Protein AF-A0A7C5BP00-F1 (afdb_monomer)

Foldseek 3Di:
DVVLVVQVVPKAFDFWDDLPLVCCLVQQQNDPPPNGPWDKDFDDDVNHTPWIKTWGDWDDDPPDPDFTWTWMDTPPDSIITIIGTDNPDDPQPPVVDPQQLAAADLLQFAKKWKAFLVGAIAMKGALQAPLAIAGPVQRNNFAWPDDNLSSLLSCLRHSPGFPDKDFPVPDDLPPWTWMWMWGAGLQQKIKIWIWTDDPNWIKIAIAIARGPVSHHDHHPNSVVVVSHDHSVVSRVVRVVSCVRTHRMITTDDDSSRCSNNDGNVNTGPDPDDDDDDDDPPPDPDD

Secondary structure (DSSP, 8-state):
-HHHHHHHHH-EEEEE----GGGHHHHT-S-SGGG-SPEEEEEEETTEEEEEEEEEEE---GGG-S--EEEEEETT-S-EEEEES-----TT-GGGS--EEE---GGGEEEEEEE-TTS-EEEEEE-SSTT-EEBTTTBTT--BSSTTHHHHHHTTTTTEE-SEEEEGGG---TT--EEEEEEEETTSEEEEEEEEEETTEEEEEEEEEE-GGG-----HHHHTTT----HHHHHHHHHHHHHHHTTEEEEE-HHHHHHHH--GGGTB--SS--PPPPP-TT----

pLDDT: mean 86.92, std 14.81, range [32.91, 98.81]

Radius of gyration: 24.99 Å; Cα contacts (8 Å, |Δi|>4): 553; chains: 1; bounding box: 61×45×67 Å

Sequence (286 aa):
VKRALIDIAEA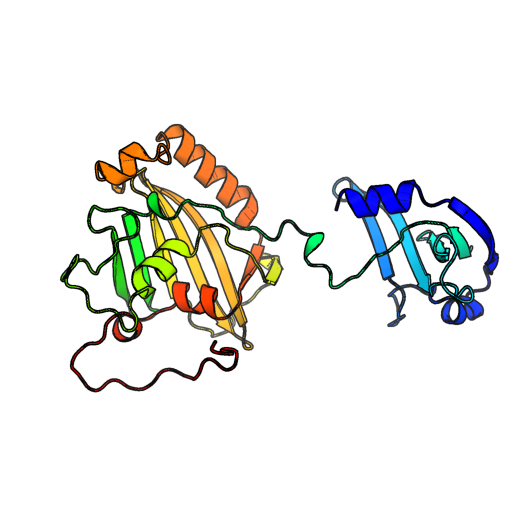KILERKTANPEQYVVLGVEGVEDGGASIQVIMLSGEQQKAGLILGNEREIGQGQGVRRFYVRRSGEERAWLAEGYLNINPLMLNWIKSEVINIARERIAQVNIIQPNGDVATIINTGAKDKFGTPAMMEKTVFKYKQLGYDIAGTLFQLRMEDVQPASDFSRGEAEVVTAEFITFDGLKVTTQTSFNDGSYYTTFFAEYDASAVKIAPEDIQKLDVLKTAEQVQQEAAILNEQLQPWVYRFGGFVGTNMMRAKADMVTEAGRAIPMPPDLTGMSQ

Solvent-accessible surface area (backbone atoms only — not comparable to full-atom values): 16090 Å² total; per-residue (Å²): 76,74,65,62,56,48,31,60,72,68,40,41,81,75,42,87,58,53,62,56,73,89,54,20,70,82,40,25,43,68,30,56,72,96,75,40,89,21,47,72,49,78,42,61,63,83,92,44,76,75,50,40,39,23,40,26,42,69,57,88,64,82,88,88,77,71,81,48,33,31,28,33,21,46,62,96,52,65,54,31,30,36,30,37,42,70,76,86,78,57,97,81,51,63,82,47,54,85,39,63,76,41,72,46,62,42,77,41,41,40,34,37,40,23,35,40,79,89,66,55,70,23,52,41,28,51,61,59,48,77,85,37,46,15,32,88,90,46,30,84,71,45,56,45,70,45,94,57,49,53,44,52,44,55,32,53,45,38,69,23,59,50,78,44,74,46,53,42,90,80,58,77,70,81,88,47,64,54,21,37,21,39,43,29,21,25,55,9,37,37,40,37,35,45,35,28,66,52,97,92,40,26,42,34,38,54,43,44,40,60,36,81,86,55,47,44,88,63,38,71,61,44,60,74,64,75,72,76,56,53,65,69,56,31,42,51,48,20,52,53,47,34,73,71,36,50,65,34,34,32,30,34,55,68,73,58,36,46,54,47,55,48,52,49,81,71,46,37,63,64,99,62,97,73,86,83,76,82,77,73,92,78,70,81,80,126

Nearest PDB structures (foldseek):
  1yqf-assembly2_E  TM=4.232E-01  e=4.781E-01  Leishmania major
  3qnj-assembly3_A-2  TM=3.928E-01  e=5.633E-01  Escherichia coli K-12
  2vgr-assembly2_B  TM=4.981E-01  e=4.496E+00  Prochlorococcus phage P-SSM2
  7znl-assembly1_E  TM=4.802E-01  e=5.297E+00  Homo sapiens
  6cd2-assembly1_C  TM=1.811E-01  e=2.903E+00  Escherichia coli

Mean predicted aligned error: 13.04 Å

Structure (mmCIF, N/CA/C/O backbone):
data_AF-A0A7C5BP00-F1
#
_entry.id   AF-A0A7C5BP00-F1
#
loop_
_atom_site.group_PDB
_atom_site.id
_atom_site.type_symbol
_atom_site.label_atom_id
_atom_site.label_alt_id
_atom_site.label_comp_id
_atom_site.label_asym_id
_atom_site.label_entity_id
_atom_site.label_seq_id
_atom_site.pdbx_PDB_ins_code
_atom_site.Cartn_x
_atom_site.Cartn_y
_atom_site.Cartn_z
_atom_site.occupancy
_atom_site.B_iso_or_equiv
_atom_site.auth_seq_id
_atom_site.auth_comp_id
_atom_site.auth_asym_id
_atom_site.auth_atom_id
_atom_site.pdbx_PDB_model_num
ATOM 1 N N . VAL A 1 1 ? -9.180 12.169 12.479 1.00 58.84 1 VAL A N 1
ATOM 2 C CA . VAL A 1 1 ? -8.953 12.400 13.935 1.00 58.84 1 VAL A CA 1
ATOM 3 C C . VAL A 1 1 ? -9.234 13.831 14.422 1.00 58.84 1 VAL A C 1
ATOM 5 O O . VAL A 1 1 ? -10.106 13.993 15.265 1.00 58.84 1 VAL A O 1
ATOM 8 N N . LYS A 1 2 ? -8.544 14.879 13.927 1.00 69.00 2 LYS A N 1
ATOM 9 C CA . LYS A 1 2 ? -8.580 16.242 14.519 1.00 69.00 2 LYS A CA 1
ATOM 10 C C . LYS A 1 2 ? -9.988 16.819 14.745 1.00 69.00 2 LYS A C 1
ATOM 12 O O . LYS A 1 2 ? -10.229 17.408 15.789 1.00 69.00 2 LYS A O 1
ATOM 17 N N . ARG A 1 3 ? -10.915 16.639 13.796 1.00 73.00 3 ARG A N 1
ATOM 18 C CA . ARG A 1 3 ? -12.270 17.205 13.894 1.00 73.00 3 ARG A CA 1
ATOM 19 C C . ARG A 1 3 ? -13.112 16.571 15.009 1.00 73.00 3 ARG A C 1
ATOM 21 O O . ARG A 1 3 ? -13.671 17.313 15.798 1.00 73.00 3 ARG A O 1
ATOM 28 N N . ALA A 1 4 ? -13.108 15.242 15.140 1.00 76.62 4 ALA A N 1
ATOM 29 C CA . ALA A 1 4 ? -13.851 14.546 16.196 1.00 76.62 4 ALA A CA 1
ATOM 30 C C . ALA A 1 4 ? -13.364 14.930 17.605 1.00 76.62 4 ALA A C 1
ATOM 32 O O . ALA A 1 4 ? -14.172 15.133 18.502 1.00 76.62 4 ALA A O 1
ATOM 33 N N . LEU A 1 5 ? -12.047 15.094 17.792 1.00 77.50 5 LEU A N 1
ATOM 34 C CA . LEU A 1 5 ? -11.488 15.576 19.061 1.00 77.50 5 LEU A CA 1
ATOM 35 C C . LEU A 1 5 ? -11.951 16.999 19.393 1.00 77.50 5 LEU A C 1
ATOM 37 O O . LEU A 1 5 ? -12.257 17.280 20.547 1.00 77.50 5 LEU A O 1
ATOM 41 N N . ILE A 1 6 ? -12.018 17.878 18.389 1.00 81.75 6 ILE A N 1
ATOM 42 C CA . ILE A 1 6 ? -12.550 19.237 18.551 1.00 81.75 6 ILE A CA 1
ATOM 43 C C . ILE A 1 6 ? -14.039 19.180 18.901 1.00 81.75 6 ILE A C 1
ATOM 45 O O . ILE A 1 6 ? -14.439 19.794 19.880 1.00 81.75 6 ILE A O 1
ATOM 49 N N . ASP A 1 7 ? -14.840 18.393 18.178 1.00 86.31 7 ASP A N 1
ATOM 50 C CA . ASP A 1 7 ? -16.281 18.282 18.433 1.00 86.31 7 ASP A CA 1
ATOM 51 C C . ASP A 1 7 ? -16.577 17.718 19.843 1.00 86.31 7 ASP A C 1
ATOM 53 O O . ASP A 1 7 ? -17.511 18.173 20.503 1.00 86.31 7 ASP A O 1
ATOM 57 N N . ILE A 1 8 ? -15.761 16.777 20.345 1.00 88.88 8 ILE A N 1
ATOM 58 C CA . ILE A 1 8 ? -15.838 16.286 21.735 1.00 88.88 8 ILE A CA 1
ATOM 59 C C . ILE A 1 8 ? -15.423 17.378 22.730 1.00 88.88 8 ILE A C 1
ATOM 61 O O . ILE A 1 8 ? -16.081 17.550 23.755 1.00 88.88 8 ILE A O 1
ATOM 65 N N . ALA A 1 9 ? -14.340 18.108 22.454 1.00 87.19 9 ALA A N 1
ATOM 66 C CA . ALA A 1 9 ? -13.842 19.164 23.334 1.00 87.19 9 ALA A CA 1
ATOM 67 C C . ALA A 1 9 ? -14.797 20.369 23.419 1.00 87.19 9 ALA A C 1
ATOM 69 O O . ALA A 1 9 ? -14.863 21.029 24.454 1.00 87.19 9 ALA A O 1
ATOM 70 N N . GLU A 1 10 ? -15.540 20.647 22.348 1.00 88.69 10 GLU A N 1
ATOM 71 C CA . GLU A 1 10 ? -16.536 21.719 22.272 1.00 88.69 10 GLU A CA 1
ATOM 72 C C . GLU A 1 10 ? -17.915 21.303 22.813 1.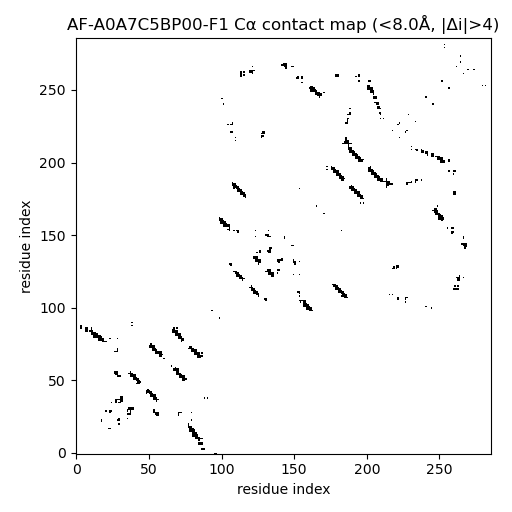00 88.69 10 GLU A C 1
ATOM 74 O O . GLU A 1 10 ? -18.777 22.166 23.019 1.00 88.69 10 GLU A O 1
ATOM 79 N N . ALA A 1 11 ? -18.139 20.008 23.066 1.00 91.50 11 ALA A N 1
ATOM 80 C CA . ALA A 1 11 ? -19.406 19.504 23.580 1.00 91.50 11 ALA A CA 1
ATOM 81 C C . ALA A 1 11 ? -19.708 20.053 24.981 1.00 91.50 11 ALA A C 1
ATOM 83 O O . ALA A 1 11 ? -18.862 20.075 25.879 1.00 91.50 11 ALA A O 1
ATOM 84 N N . LYS A 1 12 ? -20.960 20.465 25.192 1.00 93.88 12 LYS A N 1
ATOM 85 C CA . LYS A 1 12 ? -21.413 21.063 26.451 1.00 93.88 12 LYS A CA 1
ATOM 86 C C . LYS A 1 12 ? -22.327 20.111 27.194 1.00 93.88 12 LYS A C 1
ATOM 88 O O . LYS A 1 12 ? -23.342 19.676 26.661 1.00 93.88 12 LYS A O 1
ATOM 93 N N . ILE A 1 13 ? -22.002 19.828 28.450 1.00 94.69 13 ILE A N 1
ATOM 94 C CA . ILE A 1 13 ? -22.900 19.095 29.346 1.00 94.69 13 ILE A CA 1
ATOM 95 C C . ILE A 1 13 ? -24.097 19.994 29.667 1.00 94.69 13 ILE A C 1
ATOM 97 O O . ILE A 1 13 ? -23.922 21.106 30.160 1.00 94.69 13 ILE A O 1
ATOM 101 N N . LEU A 1 14 ? -25.304 19.500 29.403 1.00 94.19 14 LEU A N 1
ATOM 102 C CA . LEU A 1 14 ? -26.552 20.208 29.682 1.00 94.19 14 LEU A CA 1
ATOM 103 C C . LEU A 1 14 ? -27.225 19.716 30.958 1.00 94.19 14 LEU A C 1
ATOM 105 O O . LEU A 1 14 ? -27.648 20.510 31.791 1.00 94.19 14 LEU A O 1
ATOM 109 N N . GLU A 1 15 ? -27.358 18.397 31.100 1.00 94.19 15 GLU A N 1
ATOM 110 C CA . GLU A 1 15 ? -28.148 17.807 32.178 1.00 94.19 15 GLU A CA 1
ATOM 111 C C . GLU A 1 15 ? -27.431 16.606 32.786 1.00 94.19 15 GLU A C 1
ATOM 113 O O . GLU A 1 15 ? -26.921 15.731 32.081 1.00 94.19 15 GLU A O 1
ATOM 118 N N . ARG A 1 16 ? -27.469 16.523 34.117 1.00 96.62 16 ARG A N 1
ATOM 119 C CA . ARG A 1 16 ? -27.107 15.309 34.848 1.00 96.62 16 ARG A CA 1
ATOM 120 C C . ARG A 1 16 ? -28.189 14.253 34.634 1.00 96.62 16 ARG A C 1
ATOM 122 O O . ARG A 1 16 ? -29.370 14.540 34.815 1.00 96.62 16 ARG A O 1
ATOM 129 N N . LYS A 1 17 ? -27.789 13.032 34.281 1.00 95.94 17 LYS A N 1
ATOM 130 C CA . LYS A 1 17 ? -28.690 11.880 34.163 1.00 95.94 17 LYS A CA 1
ATOM 131 C C . LYS A 1 17 ? -28.405 10.881 35.288 1.00 95.94 17 LYS A C 1
ATOM 133 O O . LYS A 1 17 ? -28.151 11.254 36.440 1.00 95.94 17 LYS A O 1
ATOM 138 N N . THR A 1 18 ? -28.503 9.601 34.973 1.00 94.81 18 THR A N 1
ATOM 139 C CA . THR A 1 18 ? -28.418 8.509 35.934 1.00 94.81 18 THR A CA 1
ATOM 140 C C . THR A 1 18 ? -26.974 8.144 36.280 1.00 94.81 18 THR A C 1
ATOM 142 O O . THR A 1 18 ? -26.058 8.419 35.513 1.00 94.81 18 THR A O 1
ATOM 145 N N . ALA A 1 19 ? -26.777 7.555 37.456 1.00 95.25 19 ALA A N 1
ATOM 146 C CA . ALA A 1 19 ? -25.605 6.724 37.751 1.00 95.25 19 ALA A CA 1
ATOM 147 C C . ALA A 1 19 ? -26.016 5.304 38.155 1.00 95.25 19 ALA A C 1
ATOM 149 O O . ALA A 1 19 ? -25.210 4.576 38.714 1.00 95.25 19 ALA A O 1
ATOM 150 N N . ASN A 1 20 ? -27.283 4.933 37.932 1.00 94.81 20 ASN A N 1
ATOM 151 C CA . ASN A 1 20 ? -27.717 3.556 38.092 1.00 94.81 20 ASN A CA 1
ATOM 152 C C . ASN A 1 20 ? -27.296 2.779 36.830 1.00 94.81 20 ASN A C 1
ATOM 154 O O . ASN A 1 20 ? -27.820 3.102 35.756 1.00 94.81 20 ASN A O 1
ATOM 158 N N . PRO A 1 21 ? -26.408 1.772 36.938 1.00 91.12 21 PRO A N 1
ATOM 159 C CA . PRO A 1 21 ? -25.973 0.975 35.794 1.00 91.12 21 PRO A CA 1
ATOM 160 C C . PRO A 1 21 ? -27.117 0.290 35.043 1.00 91.12 21 PRO A C 1
ATOM 162 O O . PRO A 1 21 ? -27.070 0.194 33.820 1.00 91.12 21 PRO A O 1
ATOM 165 N N . GLU A 1 22 ? -28.193 -0.088 35.738 1.00 91.12 22 GLU A N 1
ATOM 166 C CA . GLU A 1 22 ? -29.371 -0.729 35.132 1.00 91.12 22 GLU A CA 1
ATOM 167 C C . GLU A 1 22 ? -30.074 0.164 34.096 1.00 91.12 22 GLU A C 1
ATOM 169 O O . GLU A 1 22 ? -30.803 -0.318 33.234 1.00 91.12 22 GLU A O 1
ATOM 174 N N . GLN A 1 23 ? -29.863 1.482 34.163 1.00 91.44 23 GLN A N 1
ATOM 175 C CA . GLN A 1 23 ? -30.469 2.446 33.247 1.00 91.44 23 GLN A CA 1
ATOM 176 C C . GLN A 1 23 ? -29.564 2.817 32.068 1.00 91.44 23 GLN A C 1
ATOM 178 O O . GLN A 1 23 ? -29.999 3.567 31.193 1.00 91.44 23 GLN A O 1
ATOM 183 N N . TYR A 1 24 ? -28.320 2.331 32.018 1.00 92.62 24 TYR A N 1
ATOM 184 C CA . TYR A 1 24 ? -27.399 2.704 30.945 1.00 92.62 24 TYR A CA 1
ATOM 185 C C . TYR A 1 24 ? -27.864 2.222 29.578 1.00 92.62 24 TYR A C 1
ATOM 187 O O . TYR A 1 24 ? -27.801 3.010 28.640 1.00 92.62 24 TYR A O 1
ATOM 195 N N . VAL A 1 25 ? -28.427 1.014 29.496 1.00 90.75 25 VAL A N 1
ATOM 196 C CA . VAL A 1 25 ? -28.950 0.441 28.244 1.00 90.75 25 VAL A CA 1
ATOM 197 C C . VAL A 1 25 ? -30.045 1.308 27.613 1.00 90.75 25 VAL A C 1
ATOM 199 O O . VAL A 1 25 ? -30.132 1.430 26.397 1.00 90.75 25 VAL A O 1
ATOM 202 N N . VAL A 1 26 ? -30.849 1.996 28.433 1.00 90.69 26 VAL A N 1
ATOM 203 C CA . VAL A 1 26 ? -31.903 2.905 27.949 1.00 90.69 26 VAL A CA 1
ATOM 204 C C . VAL A 1 26 ? -31.295 4.126 27.253 1.00 90.69 26 VAL A C 1
ATOM 206 O O . VAL A 1 26 ? -31.850 4.656 26.291 1.00 90.69 26 VAL A O 1
ATOM 209 N N . LEU A 1 27 ? -30.146 4.587 27.746 1.00 92.81 27 LEU A N 1
ATOM 210 C CA . LEU A 1 27 ? -29.427 5.737 27.206 1.00 92.81 27 LEU A CA 1
ATOM 211 C C . LEU A 1 27 ? -28.374 5.335 26.159 1.00 92.81 27 LEU A C 1
ATOM 213 O O . LEU A 1 27 ? -27.826 6.217 25.501 1.00 92.81 27 LEU A O 1
ATOM 217 N N . GLY A 1 28 ? -28.082 4.040 26.017 1.00 91.38 28 GLY A N 1
ATOM 218 C CA . GLY A 1 28 ? -26.996 3.511 25.195 1.00 91.38 28 GLY A CA 1
ATOM 219 C C . GLY A 1 28 ? -25.602 3.851 25.736 1.00 91.38 28 GLY A C 1
ATOM 220 O O . GLY A 1 28 ? -24.706 4.123 24.951 1.00 91.38 28 GLY A O 1
ATOM 221 N N . VAL A 1 29 ? -25.406 3.960 27.056 1.00 92.88 29 VAL A N 1
ATOM 222 C CA . VAL A 1 29 ? -24.113 4.368 27.669 1.00 92.88 29 VAL A CA 1
ATOM 223 C C . VAL A 1 29 ? -23.460 3.273 28.520 1.00 92.88 29 VAL A C 1
ATOM 225 O O . VAL A 1 29 ? -22.621 3.552 29.385 1.00 92.88 29 VAL A O 1
ATOM 228 N N . GLU A 1 30 ? -23.854 2.025 28.301 1.00 89.50 30 GLU A N 1
ATOM 229 C CA . GLU A 1 30 ? -23.376 0.849 29.026 1.00 89.50 30 GLU A CA 1
ATOM 230 C C . GLU A 1 30 ? -21.886 0.574 28.783 1.00 89.50 30 GLU A C 1
ATOM 232 O O . GLU A 1 30 ? -21.185 0.213 29.725 1.00 89.50 30 GLU A O 1
ATOM 237 N N . GLY A 1 31 ? -21.371 0.906 27.596 1.00 85.25 31 GLY A N 1
ATOM 238 C CA . GLY A 1 31 ? -20.011 0.582 27.158 1.00 85.25 31 GLY A CA 1
ATOM 239 C C . GLY A 1 31 ? -20.020 -0.423 26.003 1.00 85.25 31 GLY A C 1
ATOM 240 O O . GLY A 1 31 ? -21.083 -0.788 25.501 1.00 85.25 31 GLY A O 1
ATOM 241 N N . VAL A 1 32 ? -18.835 -0.814 25.536 1.00 76.75 32 VAL A N 1
ATOM 242 C CA . VAL A 1 32 ? -18.668 -1.883 24.524 1.00 76.75 32 VAL A CA 1
ATOM 243 C C . VAL A 1 32 ? -18.389 -3.244 25.164 1.00 76.75 32 VAL A C 1
ATOM 245 O O . VAL A 1 32 ? -18.440 -4.273 24.494 1.00 76.75 32 VAL A O 1
ATOM 248 N N . GLU A 1 33 ? -18.095 -3.250 26.465 1.00 70.12 33 GLU A N 1
ATOM 249 C CA . GLU A 1 33 ? -17.991 -4.467 27.264 1.00 70.12 33 GLU A CA 1
ATOM 250 C C . GLU A 1 33 ? -19.361 -5.172 27.264 1.00 70.12 33 GLU A C 1
ATOM 252 O O . GLU A 1 33 ? -20.405 -4.519 27.270 1.00 70.12 33 GLU A O 1
ATOM 257 N N . ASP A 1 34 ? -19.356 -6.501 27.157 1.00 57.16 34 ASP A N 1
ATOM 258 C CA . ASP A 1 34 ? -20.556 -7.351 27.094 1.00 57.16 34 ASP A CA 1
ATOM 259 C C . ASP A 1 34 ? -21.485 -7.151 25.873 1.00 57.16 34 ASP A C 1
ATOM 261 O O . ASP A 1 34 ? -22.636 -7.589 25.882 1.00 57.16 34 ASP A O 1
ATOM 265 N N . GLY A 1 35 ? -20.987 -6.553 24.781 1.00 58.28 35 GLY A N 1
ATOM 266 C CA . GLY A 1 35 ? -21.726 -6.453 23.511 1.00 58.28 35 GLY A CA 1
ATOM 267 C C . GLY A 1 35 ? -22.735 -5.302 23.442 1.00 58.28 35 GLY A C 1
ATOM 268 O O . GLY A 1 35 ? -23.676 -5.361 22.647 1.00 58.28 35 GLY A O 1
ATOM 269 N N . GLY A 1 36 ? -22.552 -4.264 24.264 1.00 64.94 36 GLY A N 1
ATOM 270 C CA . GLY A 1 36 ? -23.341 -3.031 24.204 1.00 64.94 36 GLY A CA 1
ATOM 271 C C . GLY A 1 36 ? -23.233 -2.306 22.856 1.00 64.94 36 GLY A C 1
ATOM 272 O O . GLY A 1 36 ? -22.243 -2.427 22.133 1.00 64.94 36 GLY A O 1
ATOM 273 N N . ALA A 1 37 ? -24.262 -1.527 22.510 1.00 70.81 37 ALA A N 1
ATOM 274 C CA . ALA A 1 37 ? -24.353 -0.823 21.221 1.00 70.81 37 ALA A CA 1
ATOM 275 C C . ALA A 1 37 ? -23.735 0.590 21.255 1.00 70.81 37 ALA A C 1
ATOM 277 O O . ALA A 1 37 ? -23.785 1.327 20.267 1.00 70.81 37 ALA A O 1
ATOM 278 N N . SER A 1 38 ? -23.183 0.985 22.404 1.00 84.69 38 SER A N 1
ATOM 279 C CA . SER A 1 38 ? -22.559 2.291 22.599 1.00 84.69 38 SER A CA 1
ATOM 280 C C . SER A 1 38 ? -21.252 2.437 21.815 1.00 84.69 38 SER A C 1
ATOM 282 O O . SER A 1 38 ? -20.571 1.461 21.505 1.00 84.69 38 SER A O 1
ATOM 284 N N . ILE A 1 39 ? -20.861 3.677 21.525 1.00 85.81 39 ILE A N 1
ATOM 285 C CA . ILE A 1 39 ? -19.571 3.966 20.899 1.00 85.81 39 ILE A CA 1
ATOM 286 C C . ILE A 1 39 ? -18.594 4.434 21.971 1.00 85.81 39 ILE A C 1
ATOM 288 O O . ILE A 1 39 ? -18.784 5.492 22.573 1.00 85.81 39 ILE A O 1
ATOM 292 N N . GLN A 1 40 ? -17.511 3.687 22.181 1.00 88.06 40 GLN A N 1
ATOM 293 C CA . GLN A 1 40 ? -16.441 4.087 23.092 1.00 88.06 40 GLN A CA 1
ATOM 294 C C . GLN A 1 40 ? -15.276 4.728 22.331 1.00 88.06 40 GLN A C 1
ATOM 296 O O . GLN A 1 40 ? -14.705 4.149 21.411 1.00 88.06 40 GLN A O 1
ATOM 301 N N . VAL A 1 41 ? -14.901 5.935 22.746 1.00 86.81 41 VAL A N 1
ATOM 302 C CA . VAL A 1 41 ? -13.749 6.681 22.240 1.00 86.81 41 VAL A CA 1
ATOM 303 C C . VAL A 1 41 ? -12.731 6.818 23.359 1.00 86.81 41 VAL A C 1
ATOM 305 O O . VAL A 1 41 ? -12.994 7.477 24.365 1.00 86.81 41 VAL A O 1
ATOM 308 N N . ILE A 1 42 ? -11.552 6.230 23.171 1.00 87.50 42 ILE A N 1
ATOM 309 C CA . ILE A 1 42 ? -10.422 6.338 24.096 1.00 87.50 42 ILE A CA 1
ATOM 310 C C . ILE A 1 42 ? -9.353 7.219 23.448 1.00 87.50 42 ILE A C 1
ATOM 312 O O . ILE A 1 42 ? -8.916 6.975 22.327 1.00 87.50 42 ILE A O 1
ATOM 316 N N . MET A 1 43 ? -8.945 8.274 24.150 1.00 84.69 43 MET A N 1
ATOM 317 C CA . MET A 1 43 ? -7.918 9.210 23.701 1.00 84.69 43 MET A CA 1
ATOM 318 C C . MET A 1 43 ? -6.614 8.920 24.432 1.00 84.69 43 MET A C 1
ATOM 320 O O . MET A 1 43 ? -6.526 9.095 25.652 1.00 84.69 43 MET A O 1
ATOM 324 N N . LEU A 1 44 ? -5.601 8.505 23.675 1.00 83.56 44 LEU A N 1
ATOM 325 C CA . LEU A 1 44 ? -4.273 8.176 24.178 1.00 83.56 44 LEU A CA 1
ATOM 326 C C . LEU A 1 44 ? -3.252 9.259 23.800 1.00 83.56 44 LEU A C 1
ATOM 328 O O . LEU A 1 44 ? -3.377 9.938 22.782 1.00 83.56 44 LEU A O 1
ATOM 332 N N . SER A 1 45 ? -2.218 9.399 24.622 1.00 79.50 45 SER A N 1
ATOM 333 C CA . SER A 1 45 ? -0.989 10.130 24.314 1.00 79.50 45 SER A CA 1
ATOM 334 C C . SER A 1 45 ? 0.173 9.164 24.521 1.00 79.50 45 SER A C 1
ATOM 336 O O . SER A 1 45 ? 0.581 8.934 25.660 1.00 79.50 45 SER A O 1
ATOM 338 N N . GLY A 1 46 ? 0.673 8.576 23.431 1.00 83.81 46 GLY A N 1
ATOM 339 C CA . GLY A 1 46 ? 1.474 7.352 23.513 1.00 83.81 46 GLY A CA 1
ATOM 340 C C . GLY A 1 46 ? 0.600 6.204 24.020 1.00 83.81 46 GLY A C 1
ATOM 341 O O . GLY A 1 46 ? -0.530 6.055 23.567 1.00 83.81 46 GLY A O 1
ATOM 342 N N . GLU A 1 47 ? 1.079 5.455 25.009 1.00 80.38 47 GLU A N 1
ATOM 343 C CA . GLU A 1 47 ? 0.305 4.385 25.663 1.00 80.38 47 GLU A CA 1
ATOM 344 C C . GLU A 1 47 ? -0.599 4.897 26.799 1.00 80.38 47 GLU A C 1
ATOM 346 O O . GLU A 1 47 ? -1.440 4.170 27.322 1.00 80.38 47 GLU A O 1
ATOM 351 N N . GLN A 1 48 ? -0.454 6.163 27.207 1.00 85.19 48 GLN A N 1
ATOM 352 C CA . GLN A 1 48 ? -1.195 6.699 28.344 1.00 85.19 48 GLN A CA 1
ATOM 353 C C . GLN A 1 48 ? -2.573 7.220 27.924 1.00 85.19 48 GLN A C 1
ATOM 355 O O . GLN A 1 48 ? -2.673 8.176 27.150 1.00 85.19 48 GLN A O 1
ATOM 360 N N . GLN A 1 49 ? -3.638 6.688 28.525 1.00 88.88 49 GLN A N 1
ATOM 361 C CA . GLN A 1 49 ? -4.983 7.244 28.382 1.00 88.88 49 GLN A CA 1
ATOM 362 C C . GLN A 1 49 ? -5.086 8.631 29.027 1.00 88.88 49 GLN A C 1
ATOM 364 O O . GLN A 1 49 ? -4.790 8.817 30.206 1.00 88.88 49 GLN A O 1
ATOM 369 N N . LYS A 1 50 ? -5.525 9.616 28.238 1.00 89.81 50 LYS A N 1
ATOM 370 C CA . LYS A 1 50 ? -5.761 11.000 28.678 1.00 89.81 50 LYS A CA 1
ATOM 371 C C . LYS A 1 50 ? -7.237 11.297 28.908 1.00 89.81 50 LYS A C 1
ATOM 373 O O . LYS A 1 50 ? -7.561 12.072 29.801 1.00 89.81 50 LYS A O 1
ATOM 378 N N . ALA A 1 51 ? -8.121 10.696 28.115 1.00 90.25 51 ALA A N 1
ATOM 379 C CA . ALA A 1 51 ? -9.563 10.855 28.250 1.00 90.25 51 ALA A CA 1
ATOM 380 C C . ALA A 1 51 ? -10.302 9.666 27.628 1.00 90.25 51 ALA A C 1
ATOM 382 O O . ALA A 1 51 ? -9.761 8.970 26.771 1.00 90.25 51 ALA A O 1
ATOM 383 N N . GLY A 1 52 ? -11.548 9.451 28.041 1.00 90.75 52 GLY A N 1
ATOM 384 C CA . GLY A 1 52 ? -12.423 8.455 27.438 1.00 90.75 52 GLY A CA 1
ATOM 385 C C . GLY A 1 52 ? -13.880 8.896 27.474 1.00 90.75 52 GLY A C 1
ATOM 386 O O . GLY A 1 52 ? -14.330 9.489 28.457 1.00 90.75 52 GLY A O 1
ATOM 387 N N . LEU A 1 53 ? -14.608 8.613 26.401 1.00 92.38 53 LEU A N 1
ATOM 388 C CA . LEU A 1 53 ? -16.009 8.964 26.210 1.00 92.38 53 LEU A CA 1
ATOM 389 C C . LEU A 1 53 ? -16.778 7.724 25.758 1.00 92.38 53 LEU A C 1
ATOM 391 O O . LEU A 1 53 ? -16.372 7.060 24.815 1.00 92.38 53 LEU A O 1
ATOM 395 N N . ILE A 1 54 ? -17.901 7.453 26.403 1.00 93.00 54 ILE A N 1
ATOM 396 C CA . ILE A 1 54 ? -18.929 6.525 25.947 1.00 93.00 54 ILE A CA 1
ATOM 397 C C . ILE A 1 54 ? -20.054 7.391 25.386 1.00 93.00 54 ILE A C 1
ATOM 399 O O . ILE A 1 54 ? -20.670 8.169 26.120 1.00 93.00 54 ILE A O 1
ATOM 403 N N . LEU A 1 55 ? -20.273 7.300 24.081 1.00 92.12 55 LEU A N 1
ATOM 404 C CA . LEU A 1 55 ? -21.349 7.961 23.361 1.00 92.12 55 LEU A CA 1
ATOM 405 C C . LEU A 1 55 ? -22.508 6.980 23.197 1.00 92.12 55 LEU A C 1
ATOM 407 O O . LEU A 1 55 ? -22.332 5.901 22.634 1.00 92.12 55 LEU A O 1
ATOM 411 N N . GLY A 1 56 ? -23.679 7.384 23.673 1.00 92.12 56 GLY A N 1
ATOM 412 C CA . GLY A 1 56 ? -24.911 6.631 23.530 1.00 92.12 56 GLY A CA 1
ATOM 413 C C . GLY A 1 56 ? -25.885 7.246 22.547 1.00 92.12 56 GLY A C 1
ATOM 414 O O . GLY A 1 56 ? -25.506 7.922 21.588 1.00 92.12 56 GLY A O 1
ATOM 415 N N . ASN A 1 57 ? -27.164 6.998 22.808 1.00 90.88 57 ASN A N 1
ATOM 416 C CA . ASN A 1 57 ? -28.245 7.355 21.908 1.00 90.88 57 ASN A CA 1
ATOM 417 C C . ASN A 1 57 ? -28.318 8.874 21.695 1.00 90.88 57 ASN A C 1
ATOM 419 O O . ASN A 1 57 ? -28.089 9.684 22.604 1.00 90.88 57 ASN A O 1
ATOM 423 N N . GLU A 1 58 ? -28.691 9.271 20.483 1.00 90.31 58 GLU A N 1
ATOM 424 C CA . GLU A 1 58 ? -29.132 10.636 20.235 1.00 90.31 58 GLU A CA 1
ATOM 425 C C . GLU A 1 58 ? -30.506 10.838 20.880 1.00 90.31 58 GLU A C 1
ATOM 427 O O . GLU A 1 58 ? -31.412 10.016 20.739 1.00 90.31 58 GLU A O 1
ATOM 432 N N . ARG A 1 59 ? -30.677 11.944 21.604 1.00 87.25 59 ARG A N 1
ATOM 433 C CA . ARG A 1 59 ? -31.990 12.341 22.098 1.00 87.25 59 ARG A CA 1
ATOM 434 C C . ARG A 1 59 ? -32.770 12.914 20.924 1.00 87.25 59 ARG A C 1
ATOM 436 O O . ARG A 1 59 ? -32.459 14.012 20.468 1.00 87.25 59 ARG A O 1
ATOM 443 N N . GLU A 1 60 ? -33.811 12.212 20.494 1.00 77.81 60 GLU A N 1
ATOM 444 C CA . GLU A 1 60 ? -34.750 12.747 19.513 1.00 77.81 60 GLU A CA 1
ATOM 445 C C . GLU A 1 60 ? -35.387 14.039 20.046 1.00 77.81 60 GLU A C 1
ATOM 447 O O . GLU A 1 60 ? -36.000 14.079 21.118 1.00 77.81 60 GLU A O 1
ATOM 452 N N . ILE A 1 61 ? -35.216 15.122 19.295 1.00 70.69 61 ILE A N 1
ATOM 453 C CA . ILE A 1 61 ? -35.914 16.389 19.501 1.00 70.69 61 ILE A CA 1
ATOM 454 C C . ILE A 1 61 ? -36.813 16.556 18.274 1.00 70.69 61 ILE A C 1
ATOM 456 O O . ILE A 1 61 ? -36.345 16.406 17.146 1.00 70.69 61 ILE A O 1
ATOM 460 N N . GLY A 1 62 ? -38.109 16.806 18.483 1.00 56.84 62 GLY A N 1
ATOM 461 C CA . GLY A 1 62 ? -39.085 16.920 17.394 1.00 56.84 62 GLY A CA 1
ATOM 462 C C . GLY A 1 62 ? -38.647 17.894 16.287 1.00 56.84 62 GLY A C 1
ATOM 463 O O . GLY A 1 62 ? -38.052 18.928 16.573 1.00 56.84 62 GLY A O 1
ATOM 464 N N . GLN A 1 63 ? -38.931 17.519 15.032 1.00 52.56 63 GLN A N 1
ATOM 465 C CA . GLN A 1 63 ? -38.674 18.243 13.773 1.00 52.56 63 GLN A CA 1
ATOM 466 C C . GLN A 1 63 ? -37.519 19.270 13.790 1.00 52.56 63 GLN A C 1
ATOM 468 O O . GLN A 1 63 ? -37.727 20.476 13.710 1.00 52.56 63 GLN A O 1
ATOM 473 N N . GLY A 1 64 ? -36.281 18.765 13.796 1.00 55.09 64 GLY A N 1
ATOM 474 C CA . GLY A 1 64 ? -35.173 19.291 12.981 1.00 55.09 64 GLY A CA 1
ATOM 475 C C . GLY A 1 64 ? -34.609 20.687 13.279 1.00 55.09 64 GLY A C 1
ATOM 476 O O . GLY A 1 64 ? -33.709 21.117 12.562 1.00 55.09 64 GLY A O 1
ATOM 477 N N . GLN A 1 65 ? -35.082 21.400 14.302 1.00 55.22 65 GLN A N 1
ATOM 478 C CA . GLN A 1 65 ? -34.560 22.721 14.664 1.00 55.22 65 GLN A CA 1
ATOM 479 C C . GLN A 1 65 ? -34.018 22.717 16.094 1.00 55.22 65 GLN A C 1
ATOM 481 O O . GLN A 1 65 ? -34.727 22.968 17.064 1.00 55.22 65 GLN A O 1
ATOM 486 N N . GLY A 1 66 ? -32.727 22.413 16.218 1.00 67.56 66 GLY A N 1
ATOM 487 C CA . GLY A 1 66 ? -31.993 22.462 17.477 1.00 67.56 66 GLY A CA 1
ATOM 488 C C . GLY A 1 66 ? -30.595 21.870 17.337 1.00 67.56 66 GLY A C 1
ATOM 489 O O . GLY A 1 66 ? -30.336 21.071 16.437 1.00 67.56 66 GLY A O 1
ATOM 490 N N . VAL A 1 67 ? -29.680 22.267 18.221 1.00 76.31 67 VAL A N 1
ATOM 491 C CA . VAL A 1 67 ? -28.366 21.619 18.314 1.00 76.31 67 VAL A CA 1
ATOM 492 C C . VAL A 1 67 ? -28.582 20.179 18.787 1.00 76.31 67 VAL A C 1
ATOM 494 O O . VAL A 1 67 ? -29.358 19.941 19.716 1.00 76.31 67 VAL A O 1
ATOM 497 N N . ARG A 1 68 ? -27.934 19.216 18.122 1.00 86.38 68 ARG A N 1
ATOM 498 C CA . ARG A 1 68 ? -28.076 17.785 18.431 1.00 86.38 68 ARG A CA 1
ATOM 499 C C . ARG A 1 68 ? -27.638 17.505 19.868 1.00 86.38 68 ARG A C 1
ATOM 501 O O . ARG A 1 68 ? -26.692 18.116 20.376 1.00 86.38 68 ARG A O 1
ATOM 508 N N . ARG A 1 69 ? -28.340 16.581 20.522 1.00 91.81 69 ARG A N 1
ATOM 509 C CA . ARG A 1 69 ? -28.092 16.207 21.917 1.00 91.81 69 ARG A CA 1
ATOM 510 C C . ARG A 1 69 ? -27.910 14.713 22.030 1.00 91.81 69 ARG A C 1
ATOM 512 O O . ARG A 1 69 ? -28.711 13.953 21.504 1.00 91.81 69 ARG A O 1
ATOM 519 N N . PHE A 1 70 ? -26.898 14.307 22.772 1.00 93.25 70 PHE A N 1
ATOM 520 C CA . PHE A 1 70 ? -26.515 12.913 22.916 1.00 93.25 70 PHE A CA 1
ATOM 521 C C . PHE A 1 70 ? -26.395 12.556 24.385 1.00 93.25 70 PHE A C 1
ATOM 523 O O . PHE A 1 70 ? -25.974 13.378 25.208 1.00 93.25 70 PHE A O 1
ATOM 530 N N . TYR A 1 71 ? -26.755 11.323 24.718 1.00 94.69 71 TYR A N 1
ATOM 531 C CA . TYR A 1 71 ? -26.399 10.759 26.008 1.00 94.69 71 TYR A CA 1
ATOM 532 C C . TYR A 1 71 ? -24.928 10.357 25.986 1.00 94.69 71 TYR A C 1
ATOM 534 O O . TYR A 1 71 ? -24.454 9.741 25.036 1.00 94.69 71 TYR A O 1
ATOM 542 N N . VAL A 1 72 ? -24.192 10.740 27.024 1.00 95.06 72 VAL A N 1
ATOM 543 C CA . VAL A 1 72 ? -22.759 10.466 27.135 1.00 95.06 72 VAL A CA 1
ATOM 544 C C . VAL A 1 72 ? -22.386 10.058 28.551 1.00 95.06 72 VAL A C 1
ATOM 546 O O . VAL A 1 72 ? -23.012 10.483 29.524 1.00 95.06 72 VAL A O 1
ATOM 549 N N . ARG A 1 73 ? -21.320 9.277 28.686 1.00 94.94 73 ARG A N 1
ATOM 550 C CA . ARG A 1 73 ? -20.684 8.948 29.965 1.00 94.94 73 ARG A CA 1
ATOM 551 C C . ARG A 1 73 ? -19.173 9.021 29.797 1.00 94.94 73 ARG A C 1
ATOM 553 O O . ARG A 1 73 ? -18.645 8.628 28.764 1.00 94.94 73 ARG A O 1
ATOM 560 N N . ARG A 1 74 ? -18.454 9.563 30.776 1.00 93.50 74 ARG A N 1
ATOM 561 C CA . ARG A 1 74 ? -16.985 9.523 30.742 1.00 93.50 74 ARG A CA 1
ATOM 562 C C . ARG A 1 74 ? -16.514 8.120 31.103 1.00 93.50 74 ARG A C 1
ATOM 564 O O . ARG A 1 74 ? -17.094 7.480 31.976 1.00 93.50 74 ARG A O 1
ATOM 571 N N . SER A 1 75 ? -15.469 7.645 30.436 1.00 88.88 75 SER A N 1
ATOM 572 C CA . SER A 1 75 ? -14.906 6.323 30.727 1.00 88.88 75 SER A CA 1
ATOM 573 C C . SER A 1 75 ? -14.404 6.277 32.170 1.00 88.88 75 SER A C 1
ATOM 575 O O . SER A 1 75 ? -13.679 7.175 32.593 1.00 88.88 75 SER A O 1
ATOM 577 N N . GLY A 1 76 ? -14.794 5.245 32.918 1.00 86.19 76 GLY A N 1
ATOM 578 C CA . GLY A 1 76 ? -14.464 5.102 34.341 1.00 86.19 76 GLY A CA 1
ATOM 579 C C . GLY A 1 76 ? -15.337 5.921 35.299 1.00 86.19 76 GLY A C 1
ATOM 580 O O . GLY A 1 76 ? -15.200 5.767 36.508 1.00 86.19 76 GLY A O 1
ATOM 581 N N . GLU A 1 77 ? -16.257 6.756 34.801 1.00 92.19 77 GLU A N 1
ATOM 582 C CA . GLU A 1 77 ? -17.253 7.425 35.641 1.00 92.19 77 GLU A CA 1
ATOM 583 C C . GLU A 1 77 ? -18.590 6.664 35.632 1.00 92.19 77 GLU A C 1
ATOM 585 O O . GLU A 1 77 ? -19.041 6.128 34.615 1.00 92.19 77 GLU A O 1
ATOM 590 N N . GLU A 1 78 ? -19.278 6.667 36.774 1.00 93.81 78 GLU A N 1
ATOM 591 C CA . GLU A 1 78 ? -20.632 6.112 36.900 1.00 93.81 78 GLU A CA 1
ATOM 592 C C . GLU A 1 78 ? -21.698 7.081 36.365 1.00 93.81 78 GLU A C 1
ATOM 594 O O . GLU A 1 78 ? -22.802 6.704 36.002 1.00 93.81 78 GLU A O 1
ATOM 599 N N . ARG A 1 79 ? -21.428 8.386 36.309 1.00 96.06 79 ARG A N 1
ATOM 600 C CA . ARG A 1 79 ? -22.474 9.353 35.954 1.00 96.06 79 ARG A CA 1
ATOM 601 C C . ARG A 1 79 ? -22.634 9.485 34.440 1.00 96.06 79 ARG A C 1
ATOM 603 O O . ARG A 1 79 ? -21.710 9.909 33.753 1.00 96.06 79 ARG A O 1
ATOM 610 N N . ALA A 1 80 ? -23.845 9.243 33.949 1.00 96.69 80 ALA A N 1
ATOM 611 C CA . ALA A 1 80 ? -24.272 9.630 32.611 1.00 96.69 80 ALA A CA 1
ATOM 612 C C . ALA A 1 80 ? -24.795 11.078 32.571 1.00 96.69 80 ALA A C 1
ATOM 614 O O . ALA A 1 80 ? -25.323 11.618 33.554 1.00 96.69 80 ALA A O 1
ATOM 615 N N . TRP A 1 81 ? -24.697 11.687 31.394 1.00 97.31 81 TRP A N 1
ATOM 616 C CA . TRP A 1 81 ? -25.028 13.080 31.117 1.00 97.31 81 TRP A CA 1
ATOM 617 C C . TRP A 1 81 ? -25.775 13.200 29.790 1.00 97.31 81 TRP A C 1
ATOM 619 O O . TRP A 1 81 ? -25.653 12.349 28.915 1.00 97.31 81 TRP A O 1
ATOM 629 N N . LEU A 1 82 ? -26.533 14.281 29.628 1.00 95.62 82 LEU A N 1
ATOM 630 C CA . LEU A 1 82 ? -26.953 14.755 28.314 1.00 95.62 82 LEU A CA 1
ATOM 631 C C . LEU A 1 82 ? -26.005 15.873 27.902 1.00 95.62 82 LEU A C 1
ATOM 633 O O . LEU A 1 82 ? -25.876 16.858 28.632 1.00 95.62 82 LEU A O 1
ATOM 637 N N . ALA A 1 83 ? -25.372 15.726 26.748 1.00 95.06 83 ALA A N 1
ATOM 638 C CA . ALA A 1 83 ? -24.501 16.732 26.169 1.00 95.06 83 ALA A CA 1
ATOM 639 C C . ALA A 1 83 ? -25.074 17.256 24.853 1.00 95.06 83 ALA A C 1
ATOM 641 O O . ALA A 1 83 ? -25.790 16.554 24.143 1.00 95.06 83 ALA A O 1
ATOM 642 N N . GLU A 1 84 ? -24.753 18.500 24.537 1.00 92.69 84 GLU A N 1
ATOM 643 C CA . GLU A 1 84 ? -25.094 19.174 23.292 1.00 92.69 84 GLU A CA 1
ATOM 644 C C . GLU A 1 84 ? -23.822 19.420 22.484 1.00 92.69 84 GLU A C 1
ATOM 646 O O . GLU A 1 84 ? -22.811 19.874 23.028 1.00 92.69 84 GLU A O 1
ATOM 651 N N . GLY A 1 85 ? -23.862 19.096 21.193 1.00 88.38 85 GLY A N 1
ATOM 652 C CA . GLY A 1 85 ? -22.711 19.223 20.306 1.00 88.38 85 GLY A CA 1
ATOM 653 C C . GLY A 1 85 ? -22.873 18.440 19.008 1.00 88.38 85 GLY A C 1
ATOM 654 O O . GLY A 1 85 ? -23.887 17.786 18.772 1.00 88.38 85 GLY A O 1
ATOM 655 N N . TYR A 1 86 ? -21.854 18.495 18.154 1.00 84.56 86 TYR A N 1
ATOM 656 C CA . TYR A 1 86 ? -21.831 17.770 16.884 1.00 84.56 86 TYR A CA 1
ATOM 657 C C . TYR A 1 86 ? -21.082 16.435 17.025 1.00 84.56 86 TYR A C 1
ATOM 659 O O . TYR A 1 86 ? -20.023 16.228 16.443 1.00 84.56 86 TYR A O 1
ATOM 667 N N . LEU A 1 87 ? -21.626 15.509 17.819 1.00 84.12 87 LEU A N 1
ATOM 668 C CA . LEU A 1 87 ? -21.006 14.204 18.097 1.00 84.12 87 LEU A CA 1
ATOM 669 C C . LEU A 1 87 ? -21.362 13.166 17.021 1.00 84.12 87 LEU A C 1
ATOM 671 O O . LEU A 1 87 ? -21.865 12.088 17.321 1.00 84.12 87 LEU A O 1
ATOM 675 N N . ASN A 1 88 ? -21.110 13.490 15.748 1.00 73.12 88 ASN A N 1
ATOM 676 C CA . ASN A 1 88 ? -21.288 12.551 14.636 1.00 73.12 88 ASN A CA 1
ATOM 677 C C . ASN A 1 88 ? -20.108 11.569 14.568 1.00 73.12 88 ASN A C 1
ATOM 679 O O . ASN A 1 88 ? -19.252 11.627 13.681 1.00 73.12 88 ASN A O 1
ATOM 683 N N . ILE A 1 89 ? -20.029 10.723 15.589 1.00 76.38 89 ILE A N 1
ATOM 684 C CA . ILE A 1 89 ? -18.981 9.733 15.776 1.00 76.38 89 ILE A CA 1
ATOM 685 C C . ILE A 1 89 ? -19.501 8.441 15.155 1.00 76.38 89 ILE A C 1
ATOM 687 O O . ILE A 1 89 ? -20.411 7.831 15.695 1.00 76.38 89 ILE A O 1
ATOM 691 N N . ASN A 1 90 ? -18.981 8.061 13.988 1.00 65.88 90 ASN A N 1
ATOM 692 C CA . ASN A 1 90 ? -19.388 6.835 13.307 1.00 65.88 90 ASN A CA 1
ATOM 693 C C . ASN A 1 90 ? -18.197 5.863 13.274 1.00 65.88 90 ASN A C 1
ATOM 695 O O . ASN A 1 90 ? -17.177 6.210 12.668 1.00 65.88 90 ASN A O 1
ATOM 699 N N . PRO A 1 91 ? -18.310 4.666 13.883 1.00 55.19 91 PRO A N 1
ATOM 700 C CA . PRO A 1 91 ? -17.233 3.676 13.910 1.00 55.19 91 PRO A CA 1
ATOM 701 C C . PRO A 1 91 ? -16.823 3.184 12.511 1.00 55.19 91 PRO A C 1
ATOM 703 O O . PRO A 1 91 ? -15.698 2.734 12.337 1.00 55.19 91 PRO A O 1
ATOM 706 N N . LEU A 1 92 ? -17.687 3.332 11.499 1.00 54.66 92 LEU A N 1
ATOM 707 C CA . LEU A 1 92 ? -17.422 2.955 10.104 1.00 54.66 92 LEU A CA 1
ATOM 708 C C . LEU A 1 92 ? -16.778 4.070 9.265 1.00 54.66 92 LEU A C 1
ATOM 710 O O . LEU A 1 92 ? -16.499 3.871 8.082 1.00 54.66 92 LEU A O 1
ATOM 714 N N . MET A 1 93 ? -16.539 5.266 9.816 1.00 50.38 93 MET A N 1
ATOM 715 C CA . MET A 1 93 ? -15.908 6.332 9.038 1.00 50.38 93 MET A CA 1
ATOM 716 C C . MET A 1 93 ? -14.387 6.155 8.971 1.00 50.38 93 MET A C 1
ATOM 718 O O . MET A 1 93 ? -13.629 6.777 9.717 1.00 50.38 93 MET A O 1
ATOM 722 N N . LEU A 1 94 ? -13.949 5.423 7.943 1.00 48.19 94 LEU A N 1
ATOM 723 C CA . LEU A 1 94 ? -12.575 5.389 7.412 1.00 48.19 94 LEU A CA 1
ATOM 724 C C . LEU A 1 94 ? -11.947 6.791 7.225 1.00 48.19 94 LEU A C 1
ATOM 726 O O . LEU A 1 94 ? -10.729 6.923 7.164 1.00 48.19 94 LEU A O 1
ATOM 730 N N . ASN A 1 95 ? -12.755 7.859 7.212 1.00 48.59 95 ASN A N 1
ATOM 731 C CA . ASN A 1 95 ? -12.321 9.262 7.198 1.00 48.59 95 ASN A CA 1
ATOM 732 C C . ASN A 1 95 ? -11.522 9.699 8.441 1.00 48.59 95 ASN A C 1
ATOM 734 O O . ASN A 1 95 ? -11.021 10.827 8.490 1.00 48.59 95 ASN A O 1
ATOM 738 N N . 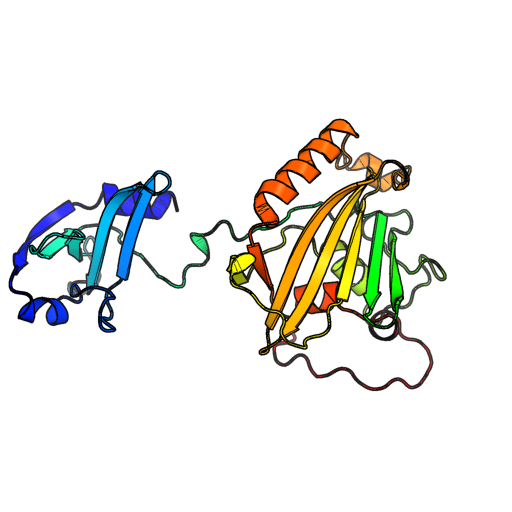TRP A 1 96 ? -11.437 8.877 9.488 1.00 55.94 96 TRP A N 1
ATOM 739 C CA . TRP A 1 96 ? -10.659 9.217 10.678 1.00 55.94 96 TRP A CA 1
ATOM 740 C C . TRP A 1 96 ? -9.232 8.709 10.661 1.00 55.94 96 TRP A C 1
ATOM 742 O O . TRP A 1 96 ? -8.401 9.338 11.317 1.00 55.94 96 TRP A O 1
ATOM 752 N N . ILE A 1 97 ? -8.963 7.654 9.901 1.00 60.69 97 ILE A N 1
ATOM 753 C CA . ILE A 1 97 ? -7.653 7.032 9.753 1.00 60.69 97 ILE A CA 1
ATOM 754 C C . ILE A 1 97 ? -6.970 7.675 8.542 1.00 60.69 97 ILE A C 1
ATOM 756 O O . ILE A 1 97 ? -7.617 7.983 7.540 1.00 60.69 97 ILE A O 1
ATOM 760 N N . LYS A 1 98 ? -5.656 7.918 8.620 1.00 69.50 98 LYS A N 1
ATOM 761 C CA . LYS A 1 98 ? -4.870 8.237 7.423 1.00 69.50 98 LYS A CA 1
ATOM 762 C C . LYS A 1 98 ? -4.860 6.973 6.555 1.00 69.50 98 LYS A C 1
ATOM 764 O O . LYS A 1 98 ? -4.011 6.116 6.744 1.00 69.50 98 LYS A O 1
ATOM 769 N N . SER A 1 99 ? -5.850 6.837 5.673 1.00 81.00 99 SER A N 1
ATOM 770 C CA . SER A 1 99 ? -6.023 5.637 4.844 1.00 81.00 99 SER A CA 1
ATOM 771 C C . SER A 1 99 ? -4.991 5.530 3.729 1.00 81.00 99 SER A C 1
ATOM 773 O O . SER A 1 99 ? -4.768 4.439 3.221 1.00 81.00 99 SER A O 1
ATOM 775 N N . GLU A 1 100 ? -4.367 6.649 3.347 1.00 90.69 100 GLU A N 1
ATOM 776 C CA . GLU A 1 100 ? -3.278 6.667 2.373 1.00 90.69 100 GLU A CA 1
ATOM 777 C C . GLU A 1 100 ? -2.003 6.070 2.984 1.00 90.69 100 GLU A C 1
ATOM 779 O O . GLU A 1 100 ? -1.429 6.637 3.920 1.00 90.69 100 GLU A O 1
ATOM 784 N N . VAL A 1 101 ? -1.588 4.933 2.426 1.00 92.12 101 VAL A N 1
ATOM 785 C CA . VAL A 1 101 ? -0.429 4.131 2.833 1.00 92.12 101 VAL A CA 1
ATOM 786 C C . VAL A 1 101 ? 0.831 4.624 2.127 1.00 92.12 101 VAL A C 1
ATOM 788 O O . VAL A 1 101 ? 1.841 4.894 2.769 1.00 92.12 101 VAL A O 1
ATOM 791 N N . ILE A 1 102 ? 0.765 4.774 0.801 1.00 95.88 102 ILE A N 1
ATOM 792 C CA . ILE A 1 102 ? 1.881 5.188 -0.059 1.00 95.88 102 ILE A CA 1
ATOM 793 C C . ILE A 1 102 ? 1.357 6.168 -1.108 1.00 95.88 102 ILE A C 1
ATOM 795 O O . ILE A 1 102 ? 0.242 6.025 -1.608 1.00 95.88 102 ILE A O 1
ATOM 799 N N . ASN A 1 103 ? 2.169 7.164 -1.452 1.00 96.56 103 ASN A N 1
ATOM 800 C CA . ASN A 1 103 ? 1.879 8.080 -2.545 1.00 96.56 103 ASN A CA 1
ATOM 801 C C . ASN A 1 103 ? 3.135 8.331 -3.387 1.00 96.56 103 ASN A C 1
ATOM 803 O O . ASN A 1 103 ? 3.810 9.350 -3.247 1.00 96.56 103 ASN A O 1
ATOM 807 N N . ILE A 1 104 ? 3.460 7.368 -4.248 1.00 97.38 104 ILE A N 1
ATOM 808 C CA . ILE A 1 104 ? 4.554 7.478 -5.215 1.00 97.38 104 ILE A CA 1
ATOM 809 C C . ILE A 1 104 ? 3.949 7.829 -6.570 1.00 97.38 104 ILE A C 1
ATOM 811 O O . ILE A 1 104 ? 3.095 7.107 -7.082 1.00 97.38 104 ILE A O 1
ATOM 815 N N . ALA A 1 105 ? 4.392 8.948 -7.150 1.00 95.44 105 ALA A N 1
ATOM 816 C CA . ALA A 1 105 ? 3.955 9.379 -8.474 1.00 95.44 105 ALA A CA 1
ATOM 817 C C . ALA A 1 105 ? 4.221 8.281 -9.511 1.00 95.44 105 ALA A C 1
ATOM 819 O O . ALA A 1 105 ? 5.343 7.777 -9.616 1.00 95.44 105 ALA A O 1
ATOM 820 N N . ARG A 1 106 ? 3.197 7.941 -10.299 1.00 95.12 106 ARG A N 1
ATOM 821 C CA . ARG A 1 106 ? 3.286 6.906 -11.338 1.00 95.12 106 ARG A CA 1
ATOM 822 C C . ARG A 1 106 ? 4.416 7.202 -12.319 1.00 95.12 106 ARG A C 1
ATOM 824 O O . ARG A 1 106 ? 5.104 6.295 -12.766 1.00 95.12 106 ARG A O 1
ATOM 831 N N . GLU A 1 107 ? 4.631 8.472 -12.632 1.00 94.50 107 GLU A N 1
ATOM 832 C CA . GLU A 1 107 ? 5.640 8.927 -13.581 1.00 94.50 107 GLU A CA 1
ATOM 833 C C . GLU A 1 107 ? 7.075 8.663 -13.106 1.00 94.50 107 GLU A C 1
ATOM 835 O O . GLU A 1 107 ? 7.973 8.551 -13.938 1.00 94.50 107 GLU A O 1
ATOM 840 N N . ARG A 1 108 ? 7.297 8.485 -11.794 1.00 96.62 108 ARG A N 1
ATOM 841 C CA . ARG A 1 108 ? 8.596 8.037 -11.272 1.00 96.62 108 ARG A CA 1
ATOM 842 C C . ARG A 1 108 ? 8.859 6.565 -11.573 1.00 96.62 108 ARG A C 1
ATOM 844 O O . ARG A 1 108 ? 10.025 6.189 -11.619 1.00 96.62 108 ARG A O 1
ATOM 851 N N . ILE A 1 109 ? 7.823 5.739 -11.756 1.00 97.88 109 ILE A N 1
ATOM 852 C CA . ILE A 1 109 ? 7.953 4.291 -11.955 1.00 97.88 109 ILE A CA 1
ATOM 853 C C . ILE A 1 109 ? 8.590 4.007 -13.316 1.00 97.88 109 ILE A C 1
ATOM 855 O O . ILE A 1 109 ? 8.016 4.273 -14.373 1.00 97.88 109 ILE A O 1
ATOM 859 N N . ALA A 1 110 ? 9.780 3.416 -13.274 1.00 97.69 110 ALA A N 1
ATOM 860 C CA . ALA A 1 110 ? 10.507 2.951 -14.443 1.00 97.69 110 ALA A CA 1
ATOM 861 C C . ALA A 1 110 ? 10.099 1.523 -14.820 1.00 97.69 110 ALA A C 1
ATOM 863 O O . ALA A 1 110 ? 10.014 1.192 -16.004 1.00 97.69 110 ALA A O 1
ATOM 864 N N . GLN A 1 111 ? 9.870 0.671 -13.819 1.00 98.12 111 GLN A N 1
ATOM 865 C CA . GLN A 1 111 ? 9.646 -0.757 -14.004 1.00 98.12 111 GLN A CA 1
ATOM 866 C C . GLN A 1 111 ? 8.824 -1.336 -12.851 1.00 98.12 111 GLN A C 1
ATOM 868 O O . GLN A 1 111 ? 8.988 -0.928 -11.704 1.00 98.12 111 GLN A O 1
ATOM 873 N N . VAL A 1 112 ? 7.969 -2.309 -13.161 1.00 98.56 112 VAL A N 1
ATOM 874 C CA . VAL A 1 112 ? 7.323 -3.166 -12.163 1.00 98.56 112 VAL A CA 1
ATOM 875 C C . VAL A 1 112 ? 7.587 -4.621 -12.521 1.00 98.56 112 VAL A C 1
ATOM 877 O O . VAL A 1 112 ? 7.337 -5.018 -13.661 1.00 98.56 112 VAL A O 1
ATOM 880 N N . ASN A 1 113 ? 8.079 -5.404 -11.563 1.00 98.38 113 ASN A N 1
ATOM 881 C CA . ASN A 1 113 ? 8.214 -6.856 -11.675 1.00 98.38 113 ASN A CA 1
ATOM 882 C C . ASN A 1 113 ? 7.198 -7.519 -10.750 1.00 98.38 113 ASN A C 1
ATOM 884 O O . ASN A 1 113 ? 7.185 -7.202 -9.570 1.00 98.38 113 ASN A O 1
ATOM 888 N N . ILE A 1 114 ? 6.389 -8.449 -11.250 1.00 97.88 114 ILE A N 1
ATOM 889 C CA . ILE A 1 114 ? 5.499 -9.282 -10.436 1.00 97.88 114 ILE A CA 1
ATOM 890 C C . ILE A 1 114 ? 6.016 -10.717 -10.517 1.00 97.88 114 ILE A C 1
ATOM 892 O O . ILE A 1 114 ? 5.990 -11.333 -11.582 1.00 97.88 114 ILE A O 1
ATOM 896 N N . ILE A 1 115 ? 6.530 -11.213 -9.399 1.00 97.31 115 ILE A N 1
ATOM 897 C CA . ILE A 1 115 ? 7.237 -12.482 -9.248 1.00 97.31 115 ILE A CA 1
ATOM 898 C C . ILE A 1 115 ? 6.291 -13.477 -8.582 1.00 97.31 115 ILE A C 1
ATOM 900 O O . ILE A 1 115 ? 5.921 -13.327 -7.413 1.00 97.31 115 ILE A O 1
ATOM 904 N N . GLN A 1 116 ? 5.894 -14.484 -9.351 1.00 95.19 116 GLN A N 1
ATOM 905 C CA . GLN A 1 116 ? 4.995 -15.547 -8.925 1.00 95.19 116 GLN A CA 1
ATOM 906 C C . GLN A 1 116 ? 5.716 -16.551 -8.001 1.00 95.19 116 GLN A C 1
ATOM 908 O O . GLN A 1 116 ? 6.942 -16.670 -8.068 1.00 95.19 116 GLN A O 1
ATOM 913 N N . PRO A 1 117 ? 4.985 -17.327 -7.176 1.00 91.44 117 PRO A N 1
ATOM 914 C CA . PRO A 1 117 ? 5.574 -18.324 -6.271 1.00 91.44 117 PRO A CA 1
ATOM 915 C C . PRO A 1 117 ? 6.428 -19.381 -6.984 1.00 91.44 117 PRO A C 1
ATOM 917 O O . PRO A 1 117 ? 7.385 -19.904 -6.419 1.00 91.44 117 PRO A O 1
ATOM 920 N N . ASN A 1 118 ? 6.103 -19.678 -8.245 1.00 89.81 118 ASN A N 1
ATOM 921 C CA . ASN A 1 118 ? 6.843 -20.612 -9.093 1.00 89.81 118 ASN A CA 1
ATOM 922 C C . ASN A 1 118 ? 8.118 -20.006 -9.727 1.00 89.81 118 ASN A C 1
ATOM 924 O O . ASN A 1 118 ? 8.843 -20.719 -10.419 1.00 89.81 118 ASN A O 1
ATOM 928 N N . GLY A 1 119 ? 8.389 -18.715 -9.509 1.00 90.75 119 GLY A N 1
ATOM 929 C CA . GLY A 1 119 ? 9.526 -17.980 -10.067 1.00 90.75 119 GLY A CA 1
ATOM 930 C C . GLY A 1 119 ? 9.261 -17.279 -11.403 1.00 90.75 119 GLY A C 1
ATOM 931 O O . GLY A 1 119 ? 10.139 -16.560 -11.881 1.00 90.75 119 GLY A O 1
ATOM 932 N N . ASP A 1 120 ? 8.077 -17.434 -12.004 1.00 91.81 120 ASP A N 1
ATOM 933 C CA . ASP A 1 120 ? 7.728 -16.708 -13.225 1.00 91.81 120 ASP A CA 1
ATOM 934 C C . ASP A 1 120 ? 7.612 -15.208 -12.948 1.00 91.81 120 ASP A C 1
ATOM 936 O O . ASP A 1 120 ? 6.987 -14.779 -11.975 1.00 91.81 120 ASP A O 1
ATOM 940 N N . VAL A 1 121 ? 8.176 -14.392 -13.841 1.00 95.06 121 VAL A N 1
ATOM 941 C CA . VAL A 1 121 ? 8.186 -12.933 -13.691 1.00 95.06 121 VAL A CA 1
ATOM 942 C C . VAL A 1 121 ? 7.390 -12.270 -14.803 1.00 95.06 121 VAL A C 1
ATOM 944 O O . VAL A 1 121 ? 7.643 -12.465 -15.996 1.00 95.06 121 VAL A O 1
ATOM 947 N N . ALA A 1 122 ? 6.439 -11.436 -14.402 1.00 94.44 122 ALA A N 1
ATOM 948 C CA . ALA A 1 122 ? 5.713 -10.552 -15.288 1.00 94.44 122 ALA A CA 1
ATOM 949 C C . ALA A 1 122 ? 6.238 -9.120 -15.122 1.00 94.44 122 ALA A C 1
ATOM 951 O O . ALA A 1 122 ? 6.124 -8.527 -14.053 1.00 94.44 122 ALA A O 1
ATOM 952 N N . THR A 1 123 ? 6.834 -8.566 -16.179 1.00 97.31 123 THR A N 1
ATOM 953 C CA . THR A 1 123 ? 7.469 -7.242 -16.127 1.00 97.31 123 THR A CA 1
ATOM 954 C C . THR A 1 123 ? 6.732 -6.243 -17.008 1.00 97.31 123 THR A C 1
ATOM 956 O O . THR A 1 123 ? 6.514 -6.500 -18.197 1.00 97.31 123 THR A O 1
ATOM 959 N N . ILE A 1 124 ? 6.428 -5.070 -16.449 1.00 97.31 124 ILE A N 1
ATOM 960 C CA . ILE A 1 124 ? 6.148 -3.857 -17.223 1.00 97.31 124 ILE A CA 1
ATOM 961 C C . ILE A 1 124 ? 7.252 -2.825 -17.040 1.00 97.31 124 ILE A C 1
ATOM 963 O O . ILE A 1 124 ? 7.896 -2.750 -15.998 1.00 97.31 124 ILE A O 1
ATOM 967 N N . ILE A 1 125 ? 7.434 -1.997 -18.058 1.00 97.31 125 ILE A N 1
ATOM 968 C CA . ILE A 1 125 ? 8.370 -0.879 -18.082 1.00 97.31 125 ILE A CA 1
ATOM 969 C C . ILE A 1 125 ? 7.689 0.357 -18.655 1.00 97.31 125 ILE A C 1
ATOM 971 O O . ILE A 1 125 ? 6.796 0.251 -19.500 1.00 97.31 125 ILE A O 1
ATOM 975 N N . ASN A 1 126 ? 8.129 1.529 -18.212 1.00 96.50 126 ASN A N 1
ATOM 976 C CA . ASN A 1 126 ? 7.814 2.784 -18.880 1.00 96.50 126 ASN A CA 1
ATOM 977 C C . ASN A 1 126 ? 8.500 2.808 -20.260 1.00 96.50 126 ASN A C 1
ATOM 979 O O . ASN A 1 126 ? 9.676 2.461 -20.372 1.00 96.50 126 ASN A O 1
ATOM 983 N N . THR A 1 127 ? 7.780 3.191 -21.317 1.00 94.69 127 THR A N 1
ATOM 984 C CA . THR A 1 127 ? 8.289 3.124 -22.702 1.00 94.69 127 THR A CA 1
ATOM 985 C C . THR A 1 127 ? 8.917 4.418 -23.208 1.00 94.69 127 THR A C 1
ATOM 987 O O . THR A 1 127 ? 9.207 4.514 -24.395 1.00 94.69 127 THR A O 1
ATOM 990 N N . GLY A 1 128 ? 9.146 5.408 -22.345 1.00 86.00 128 GLY A N 1
ATOM 991 C CA . GLY A 1 128 ? 9.804 6.658 -22.732 1.00 86.00 128 GLY A CA 1
ATOM 992 C C . GLY A 1 128 ? 8.898 7.888 -22.741 1.00 86.00 128 GLY A C 1
ATOM 993 O O . GLY A 1 128 ? 9.389 8.993 -22.941 1.00 86.00 128 GLY A O 1
ATOM 994 N N . ALA A 1 129 ? 7.599 7.711 -22.510 1.00 86.88 129 ALA A N 1
ATOM 995 C CA . ALA A 1 129 ? 6.613 8.783 -22.537 1.00 86.88 129 ALA A CA 1
ATOM 996 C C . ALA A 1 129 ? 5.718 8.729 -21.299 1.00 86.88 129 ALA A C 1
ATOM 998 O O . ALA A 1 129 ? 5.514 7.670 -20.693 1.00 86.88 129 ALA A O 1
ATOM 999 N N . LYS A 1 130 ? 5.150 9.883 -20.937 1.00 87.31 130 LYS A N 1
ATOM 1000 C CA . LYS A 1 130 ? 4.222 9.983 -19.809 1.00 87.31 130 LYS A CA 1
ATOM 1001 C C . LYS A 1 130 ? 3.077 8.976 -19.967 1.00 87.31 130 LYS A C 1
ATOM 1003 O O . LYS A 1 130 ? 2.448 8.904 -21.022 1.00 87.31 130 LYS A O 1
ATOM 1008 N N . ASP A 1 131 ? 2.802 8.222 -18.902 1.00 87.38 131 ASP A N 1
ATOM 1009 C CA . ASP A 1 131 ? 1.691 7.267 -18.814 1.00 87.38 131 ASP A CA 1
ATOM 1010 C C . ASP A 1 131 ? 1.708 6.138 -19.866 1.00 87.38 131 ASP A C 1
ATOM 1012 O O . ASP A 1 131 ? 0.696 5.462 -20.078 1.00 87.38 131 ASP A O 1
ATOM 1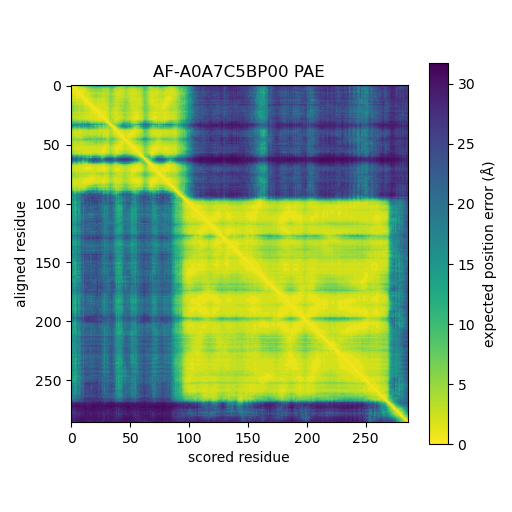016 N N . LYS A 1 132 ? 2.850 5.903 -20.530 1.00 93.06 132 LYS A N 1
ATOM 1017 C CA . LYS A 1 132 ? 3.021 4.828 -21.514 1.00 93.06 132 LYS A CA 1
ATOM 1018 C C . LYS A 1 132 ? 3.866 3.699 -20.944 1.00 93.06 132 LYS A C 1
ATOM 1020 O O . LYS A 1 132 ? 5.017 3.889 -20.559 1.00 93.06 132 LYS A O 1
ATOM 1025 N N . PHE A 1 133 ? 3.271 2.512 -20.930 1.00 95.81 133 PHE A N 1
ATOM 1026 C CA . PHE A 1 133 ? 3.875 1.299 -20.400 1.00 95.81 133 PHE A CA 1
ATOM 1027 C C . PHE A 1 133 ? 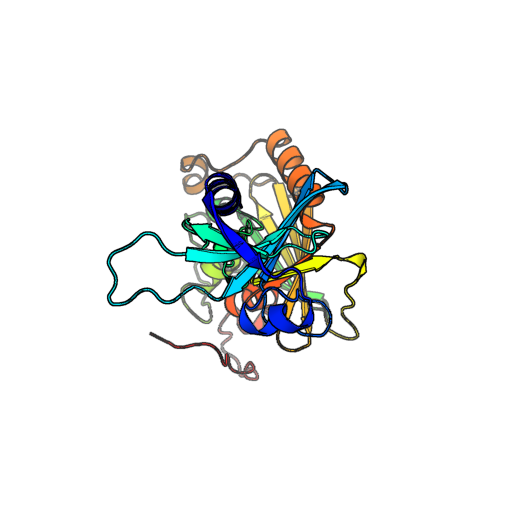3.792 0.165 -21.417 1.00 95.81 133 PHE A C 1
ATOM 1029 O O . PHE A 1 133 ? 2.909 0.142 -22.274 1.00 95.81 133 PHE A O 1
ATOM 1036 N N . GLY A 1 134 ? 4.707 -0.788 -21.295 1.00 95.81 134 GLY A N 1
ATOM 1037 C CA . GLY A 1 134 ? 4.794 -1.972 -22.138 1.00 95.81 134 GLY A CA 1
ATOM 1038 C C . GLY A 1 134 ? 5.576 -3.080 -21.449 1.00 95.81 134 GLY A C 1
ATOM 1039 O O . GLY A 1 134 ? 6.095 -2.896 -20.354 1.00 95.81 134 GLY A O 1
ATOM 1040 N N . THR A 1 135 ? 5.678 -4.240 -22.086 1.00 95.56 135 THR A N 1
ATOM 1041 C CA . THR A 1 135 ? 6.614 -5.290 -21.662 1.00 95.56 135 THR A CA 1
ATOM 1042 C C . THR A 1 135 ? 8.012 -5.021 -22.229 1.00 95.56 135 THR A C 1
ATOM 1044 O O . THR A 1 135 ? 8.113 -4.404 -23.293 1.00 95.56 135 THR A O 1
ATOM 1047 N N . PRO A 1 136 ? 9.091 -5.537 -21.610 1.00 94.94 136 PRO A N 1
ATOM 1048 C CA . PRO A 1 136 ? 10.448 -5.410 -22.149 1.00 94.94 136 PRO A CA 1
ATOM 1049 C C . PRO A 1 136 ? 10.602 -5.878 -23.603 1.00 94.94 136 PRO A C 1
ATOM 1051 O O . PRO A 1 136 ? 11.367 -5.295 -24.362 1.00 94.94 136 PRO A O 1
ATOM 1054 N N . ALA A 1 137 ? 9.861 -6.916 -24.006 1.00 92.81 137 ALA A N 1
ATOM 1055 C CA . ALA A 1 137 ? 9.963 -7.492 -25.346 1.00 92.81 137 ALA A CA 1
ATOM 1056 C C . ALA A 1 137 ? 9.219 -6.679 -26.418 1.00 92.81 137 ALA A C 1
ATOM 1058 O O . ALA A 1 137 ? 9.682 -6.583 -27.552 1.00 92.81 137 ALA A O 1
ATOM 1059 N N . MET A 1 138 ? 8.049 -6.125 -26.085 1.00 93.25 138 MET A N 1
ATOM 1060 C CA . MET A 1 138 ? 7.173 -5.480 -27.070 1.00 93.25 138 MET A CA 1
ATOM 1061 C C . MET A 1 138 ? 7.180 -3.951 -26.985 1.00 93.25 138 MET A C 1
ATOM 1063 O O . MET A 1 138 ? 6.766 -3.304 -27.948 1.00 93.25 138 MET A O 1
ATOM 1067 N N . MET A 1 139 ? 7.653 -3.359 -25.882 1.00 93.69 139 MET A N 1
ATOM 1068 C CA . MET A 1 139 ? 7.649 -1.909 -25.656 1.00 93.69 139 MET A CA 1
ATOM 1069 C C . MET A 1 139 ? 6.254 -1.324 -25.957 1.00 93.69 139 MET A C 1
ATOM 1071 O O . MET A 1 139 ? 5.240 -1.865 -25.514 1.00 93.69 139 MET A O 1
ATOM 1075 N N . GLU A 1 140 ? 6.174 -0.275 -26.774 1.00 91.06 140 GLU A N 1
ATOM 1076 C CA . GLU A 1 140 ? 4.928 0.375 -27.200 1.00 91.06 140 GLU A CA 1
ATOM 1077 C C . GLU A 1 140 ? 3.990 -0.525 -28.016 1.00 91.06 140 GLU A C 1
ATOM 1079 O O . GLU A 1 140 ? 2.800 -0.243 -28.123 1.00 91.06 140 GLU A O 1
ATOM 1084 N N . LYS A 1 141 ? 4.500 -1.625 -28.586 1.00 91.44 141 LYS A N 1
ATOM 1085 C CA . LYS A 1 141 ? 3.693 -2.587 -29.352 1.00 91.44 141 LYS A CA 1
ATOM 1086 C C . LYS A 1 141 ? 2.945 -3.572 -28.454 1.00 91.44 141 LYS A C 1
ATOM 1088 O O . LYS A 1 141 ? 2.242 -4.436 -28.970 1.00 91.44 141 LYS A O 1
ATOM 1093 N N . THR A 1 142 ? 3.119 -3.486 -27.133 1.00 92.75 142 THR A N 1
ATOM 1094 C CA . THR A 1 142 ? 2.468 -4.381 -26.169 1.00 92.75 142 THR A CA 1
ATOM 1095 C C . THR A 1 142 ? 0.949 -4.306 -26.299 1.00 92.75 142 THR A C 1
ATOM 1097 O O . THR A 1 142 ? 0.359 -3.233 -26.188 1.00 92.75 142 THR A O 1
ATOM 1100 N N . VAL A 1 143 ? 0.308 -5.463 -26.473 1.00 92.00 143 VAL A N 1
ATOM 1101 C CA . VAL A 1 143 ? -1.153 -5.587 -26.458 1.00 92.00 143 VAL A CA 1
ATOM 1102 C C . VAL A 1 143 ? -1.576 -6.161 -25.111 1.00 92.00 143 VAL A C 1
ATOM 1104 O O . VAL A 1 143 ? -1.586 -7.374 -24.893 1.00 92.00 143 VAL A O 1
ATOM 1107 N N . PHE A 1 144 ? -1.899 -5.267 -24.182 1.00 92.69 144 PHE A N 1
ATOM 1108 C CA . PHE A 1 144 ? -2.457 -5.655 -22.891 1.00 92.69 144 PHE A CA 1
ATOM 1109 C C . PHE A 1 144 ? -3.868 -6.241 -23.039 1.00 92.69 144 PHE A C 1
ATOM 1111 O O . PHE A 1 144 ? -4.575 -5.930 -24.000 1.00 92.69 144 PHE A O 1
ATOM 1118 N N . LYS A 1 145 ? -4.306 -7.038 -22.053 1.00 89.62 145 LYS A N 1
ATOM 1119 C CA . LYS A 1 145 ? -5.693 -7.545 -21.987 1.00 89.62 145 LYS A CA 1
ATOM 1120 C C . LYS A 1 145 ? -6.736 -6.423 -22.036 1.00 89.62 145 LYS A C 1
ATOM 1122 O O . LYS A 1 145 ? -7.808 -6.604 -22.603 1.00 89.62 145 LYS A O 1
ATOM 1127 N N . TYR A 1 146 ? -6.404 -5.253 -21.494 1.00 90.62 146 TYR A N 1
ATOM 1128 C CA . TYR A 1 146 ? -7.140 -4.016 -21.725 1.00 90.62 146 TYR A CA 1
ATOM 1129 C C . TYR A 1 146 ? -6.178 -2.826 -21.781 1.00 90.62 146 TYR A C 1
ATOM 1131 O O . TYR A 1 146 ? -5.091 -2.852 -21.205 1.00 90.62 146 TYR A O 1
ATOM 1139 N N . LYS A 1 147 ? -6.583 -1.766 -22.487 1.00 87.81 147 LYS A N 1
ATOM 1140 C CA . LYS A 1 147 ? -5.709 -0.651 -22.893 1.00 87.81 147 LYS A CA 1
ATOM 1141 C C . LYS A 1 147 ? -4.940 0.010 -21.740 1.00 87.81 147 LYS A C 1
ATOM 1143 O O . LYS A 1 147 ? -3.797 0.409 -21.939 1.00 87.81 147 LYS A O 1
ATOM 1148 N N . GLN A 1 148 ? -5.563 0.134 -20.569 1.00 92.06 148 GLN A N 1
ATOM 1149 C CA . GLN A 1 148 ? -5.014 0.872 -19.428 1.00 92.06 148 GLN A CA 1
ATOM 1150 C C . GLN A 1 148 ? -4.201 -0.003 -18.461 1.00 92.06 148 GLN A C 1
ATOM 1152 O O . GLN A 1 148 ? -3.606 0.517 -17.527 1.00 92.06 148 GLN A O 1
ATOM 1157 N N . LEU A 1 149 ? -4.105 -1.314 -18.694 1.00 93.56 149 LEU A N 1
ATOM 1158 C CA . LEU A 1 149 ? -3.563 -2.239 -17.698 1.00 93.56 149 LEU A CA 1
ATOM 1159 C C . LEU A 1 149 ? -2.133 -1.908 -17.254 1.00 93.56 149 LEU A C 1
ATOM 1161 O O . LEU A 1 149 ? -1.852 -1.888 -16.062 1.00 93.56 149 LEU A O 1
ATOM 1165 N N . GLY A 1 150 ? -1.230 -1.600 -18.189 1.00 94.50 150 GLY A N 1
ATOM 1166 C CA . GLY A 1 150 ? 0.137 -1.208 -17.827 1.00 94.50 150 GLY A CA 1
ATOM 1167 C C . GLY A 1 150 ? 0.184 0.057 -16.958 1.00 94.50 150 GLY A C 1
ATOM 1168 O O . GLY A 1 150 ? 0.972 0.135 -16.020 1.00 94.50 150 GLY A O 1
ATOM 1169 N N . TYR A 1 151 ? -0.700 1.019 -17.227 1.00 94.94 151 TYR A N 1
ATOM 1170 C CA . TYR A 1 151 ? -0.833 2.239 -16.431 1.00 94.94 151 TYR A CA 1
ATOM 1171 C C . TYR A 1 151 ? -1.422 1.971 -15.042 1.00 94.94 151 TYR A C 1
ATOM 1173 O O . TYR A 1 151 ? -0.978 2.578 -14.066 1.00 94.94 151 TYR A O 1
ATOM 1181 N N . ASP A 1 152 ? -2.398 1.070 -14.944 1.00 95.94 152 ASP A N 1
ATOM 1182 C CA . ASP A 1 152 ? -3.037 0.709 -13.679 1.00 95.94 152 ASP A CA 1
ATOM 1183 C C . ASP A 1 152 ? -2.057 -0.015 -12.756 1.00 95.94 152 ASP A C 1
ATOM 1185 O O . ASP A 1 152 ? -1.921 0.364 -11.594 1.00 95.94 152 ASP A O 1
ATOM 1189 N N . ILE A 1 153 ? -1.303 -0.985 -13.291 1.00 96.75 153 ILE A N 1
ATOM 1190 C CA . ILE A 1 153 ? -0.259 -1.690 -12.538 1.00 96.75 153 ILE A CA 1
ATOM 1191 C C . ILE A 1 153 ? 0.797 -0.688 -12.062 1.00 96.75 153 ILE A C 1
ATOM 1193 O O . ILE A 1 153 ? 1.066 -0.617 -10.866 1.00 96.75 153 ILE A O 1
ATOM 1197 N N . ALA A 1 154 ? 1.358 0.140 -12.952 1.00 96.75 154 ALA A N 1
ATOM 1198 C CA . ALA A 1 154 ? 2.367 1.128 -12.563 1.00 96.75 154 ALA A CA 1
ATOM 1199 C C . ALA A 1 154 ? 1.832 2.169 -11.563 1.00 96.75 154 ALA A C 1
ATOM 1201 O O . ALA A 1 154 ? 2.581 2.700 -10.749 1.00 96.75 154 ALA A O 1
ATOM 1202 N N . GLY A 1 155 ? 0.531 2.460 -11.609 1.00 96.31 155 GLY A N 1
ATOM 1203 C CA . GLY A 1 155 ? -0.138 3.400 -10.716 1.00 96.31 155 GLY A CA 1
ATOM 1204 C C . GLY A 1 155 ? -0.501 2.843 -9.345 1.00 96.31 155 GLY A C 1
ATOM 1205 O O . GLY A 1 155 ? -1.069 3.586 -8.555 1.00 96.31 155 GLY A O 1
ATOM 1206 N N . THR A 1 156 ? -0.199 1.577 -9.048 1.00 97.81 156 THR A N 1
ATOM 1207 C CA . THR A 1 156 ? -0.656 0.912 -7.817 1.00 97.81 156 THR A CA 1
ATOM 1208 C C . THR A 1 156 ? -0.232 1.651 -6.543 1.00 97.81 156 THR A C 1
ATOM 1210 O O . THR A 1 156 ? -1.004 1.720 -5.594 1.00 97.81 156 THR A O 1
ATOM 1213 N N . LEU A 1 157 ? 0.973 2.233 -6.517 1.00 97.81 157 LEU A N 1
ATOM 1214 C CA . LEU A 1 157 ? 1.499 2.952 -5.348 1.00 97.81 157 LEU A CA 1
ATOM 1215 C C . LEU A 1 157 ? 1.111 4.441 -5.302 1.00 97.81 157 LEU A C 1
ATOM 1217 O O . LEU A 1 157 ? 1.505 5.152 -4.375 1.00 97.81 157 LEU A O 1
ATOM 1221 N N . PHE A 1 158 ? 0.370 4.938 -6.294 1.00 97.12 158 PHE A N 1
ATOM 1222 C CA . PHE A 1 158 ? -0.067 6.329 -6.340 1.00 97.12 158 PHE A CA 1
ATOM 1223 C C . PHE A 1 158 ? -1.357 6.499 -5.538 1.00 97.12 158 PHE A C 1
ATOM 1225 O O . PHE A 1 158 ? -2.374 5.893 -5.869 1.00 97.12 158 PHE A O 1
ATOM 1232 N N . GLN A 1 159 ? -1.319 7.336 -4.495 1.00 94.56 159 GLN A N 1
ATOM 1233 C CA . GLN A 1 159 ? -2.441 7.542 -3.567 1.00 94.56 159 GLN A CA 1
ATOM 1234 C C . GLN A 1 159 ? -3.062 6.223 -3.066 1.00 94.56 159 GLN A C 1
ATOM 1236 O O . GLN A 1 159 ? -4.285 6.093 -2.964 1.00 94.56 159 GLN A O 1
ATOM 1241 N N . LEU A 1 160 ? -2.216 5.233 -2.779 1.00 95.75 160 LEU A N 1
ATOM 1242 C CA . LEU A 1 160 ? -2.621 3.898 -2.364 1.00 95.75 160 LEU A CA 1
ATOM 1243 C C . LEU A 1 160 ? -3.358 3.966 -1.027 1.00 95.75 160 LEU A C 1
ATOM 1245 O O . LEU A 1 160 ? -2.793 4.423 -0.033 1.00 95.75 160 LEU A O 1
ATOM 1249 N N . ARG A 1 161 ? -4.605 3.485 -0.991 1.00 90.56 161 ARG A N 1
ATOM 1250 C CA . ARG A 1 161 ? -5.450 3.485 0.210 1.00 90.56 161 ARG A CA 1
ATOM 1251 C C . ARG A 1 161 ? -5.748 2.076 0.687 1.00 90.56 161 ARG A C 1
ATOM 1253 O O . ARG A 1 161 ? -6.179 1.247 -0.108 1.00 90.56 161 ARG A O 1
ATOM 1260 N N . MET A 1 162 ? -5.549 1.835 1.979 1.00 90.00 162 MET A N 1
ATOM 1261 C CA . MET A 1 162 ? -5.934 0.580 2.628 1.00 90.00 162 MET A CA 1
ATOM 1262 C C . MET A 1 162 ? -7.429 0.550 2.948 1.00 90.00 162 MET A C 1
ATOM 1264 O O . MET A 1 162 ? -8.033 1.586 3.237 1.00 90.00 162 MET A O 1
ATOM 1268 N N . GLU A 1 163 ? -7.998 -0.650 2.946 1.00 85.62 163 GLU A N 1
ATOM 1269 C CA . GLU A 1 163 ? -9.322 -0.927 3.508 1.00 85.62 163 GLU A CA 1
ATOM 1270 C C . GLU A 1 163 ? -9.240 -1.268 4.997 1.00 85.62 163 GLU A C 1
ATOM 1272 O O . GLU A 1 163 ? -10.182 -1.001 5.738 1.00 85.62 163 GLU A O 1
ATOM 1277 N N . ASP A 1 164 ? -8.127 -1.871 5.424 1.00 84.12 164 ASP A N 1
ATOM 1278 C CA . ASP A 1 164 ? -7.885 -2.288 6.806 1.00 84.12 164 ASP A CA 1
ATOM 1279 C C . ASP A 1 164 ? -6.388 -2.427 7.092 1.00 84.12 164 ASP A C 1
ATOM 1281 O O . ASP A 1 164 ? -5.574 -2.489 6.163 1.00 84.12 164 ASP A O 1
ATOM 1285 N N . VAL A 1 165 ? -6.025 -2.507 8.370 1.00 90.06 165 VAL A N 1
ATOM 1286 C CA . VAL A 1 165 ? -4.644 -2.723 8.806 1.00 90.06 165 VAL A CA 1
ATOM 1287 C C . VAL A 1 165 ? -4.596 -3.464 10.139 1.00 90.06 165 VAL A C 1
ATOM 1289 O O . VAL A 1 165 ? -5.387 -3.191 11.037 1.00 90.06 165 VAL A O 1
ATOM 1292 N N . GLN A 1 166 ? -3.637 -4.373 10.289 1.00 87.38 166 GLN A N 1
ATOM 1293 C CA . GLN A 1 166 ? -3.405 -5.102 11.538 1.00 87.38 166 GLN A CA 1
ATOM 1294 C C . GLN A 1 166 ? -1.906 -5.263 11.826 1.00 87.38 166 GLN A C 1
ATOM 1296 O O . GLN A 1 166 ? -1.102 -5.171 10.892 1.00 87.38 166 GLN A O 1
ATOM 1301 N N . PRO A 1 167 ? -1.498 -5.480 13.089 1.00 90.56 167 PRO A N 1
ATOM 1302 C CA . PRO A 1 167 ? -0.097 -5.695 13.434 1.00 90.56 167 PRO A CA 1
ATOM 1303 C C . PRO A 1 167 ? 0.501 -6.883 12.675 1.00 90.56 167 PRO A C 1
ATOM 1305 O O . PRO A 1 167 ? -0.103 -7.953 12.590 1.00 90.56 167 PRO A O 1
ATOM 1308 N N . ALA A 1 168 ? 1.716 -6.717 12.154 1.00 92.75 168 ALA A N 1
ATOM 1309 C CA . ALA A 1 168 ? 2.428 -7.788 11.461 1.00 92.75 168 ALA A CA 1
ATOM 1310 C C . ALA A 1 168 ? 2.782 -8.960 12.392 1.00 92.75 168 ALA A C 1
ATOM 1312 O O . ALA A 1 168 ? 2.875 -10.093 11.928 1.00 92.75 168 ALA A O 1
ATOM 1313 N N . SER A 1 169 ? 2.940 -8.703 13.696 1.00 91.44 169 SER A N 1
ATOM 1314 C CA . SER A 1 169 ? 3.198 -9.731 14.715 1.00 91.44 169 SER A CA 1
ATOM 1315 C C . SER A 1 169 ? 2.041 -10.709 14.905 1.00 91.44 169 SER A C 1
ATOM 1317 O O . SER A 1 169 ? 2.274 -11.851 15.293 1.00 91.44 169 SER A O 1
ATOM 1319 N N . ASP A 1 170 ? 0.816 -10.262 14.628 1.00 92.06 170 ASP A N 1
ATOM 1320 C CA . ASP A 1 170 ? -0.414 -10.993 14.944 1.00 92.06 170 ASP A CA 1
ATOM 1321 C C . ASP A 1 170 ? -1.017 -11.648 13.692 1.00 92.06 170 ASP A C 1
ATOM 1323 O O . ASP A 1 170 ? -2.025 -12.352 13.762 1.00 92.06 170 ASP A O 1
ATOM 1327 N N . PHE A 1 171 ? -0.401 -11.429 12.527 1.00 93.31 171 PHE A N 1
ATOM 1328 C CA . PHE A 1 171 ? -0.861 -11.953 11.251 1.00 93.31 171 PHE A CA 1
ATOM 1329 C C . PHE A 1 171 ? -0.126 -13.232 10.854 1.00 93.31 171 PHE A C 1
ATOM 1331 O O . PHE A 1 171 ? 1.101 -13.307 10.877 1.00 93.31 171 PHE A O 1
ATOM 1338 N N . SER A 1 172 ? -0.886 -14.214 10.372 1.00 93.31 172 SER A N 1
ATOM 1339 C CA . SER A 1 172 ? -0.355 -15.398 9.705 1.00 93.31 172 SER A CA 1
ATOM 1340 C C . SER A 1 172 ? -0.950 -15.515 8.310 1.00 93.31 172 SER A C 1
ATOM 1342 O O . SER A 1 172 ? -2.158 -15.387 8.130 1.00 93.31 172 SER A O 1
ATOM 1344 N N . ARG A 1 173 ? -0.104 -15.810 7.319 1.00 92.50 173 ARG A N 1
ATOM 1345 C CA . ARG A 1 173 ? -0.559 -16.123 5.955 1.00 92.50 173 ARG A CA 1
ATOM 1346 C C . ARG A 1 173 ? -1.108 -17.548 5.828 1.00 92.50 173 ARG A C 1
ATOM 1348 O O . ARG A 1 173 ? -1.675 -17.875 4.789 1.00 92.50 173 ARG A O 1
ATOM 1355 N N . GLY A 1 174 ? -0.945 -18.385 6.856 1.00 91.56 174 GLY A N 1
ATOM 1356 C CA . GLY A 1 174 ? -1.265 -19.808 6.785 1.00 91.56 174 GLY A CA 1
ATOM 1357 C C . GLY A 1 174 ? -0.496 -20.487 5.650 1.00 91.56 174 GLY A C 1
ATOM 1358 O O . GLY A 1 174 ? 0.709 -20.292 5.513 1.00 91.56 174 GLY A O 1
ATOM 1359 N N . GLU A 1 175 ? -1.209 -21.246 4.822 1.00 89.94 175 GLU A N 1
ATOM 1360 C CA . GLU A 1 175 ? -0.666 -21.918 3.631 1.00 89.94 175 GLU A CA 1
ATOM 1361 C C . GLU A 1 175 ? -0.832 -21.089 2.344 1.00 89.94 175 GLU A C 1
ATOM 1363 O O . GLU A 1 175 ? -0.589 -21.590 1.247 1.00 89.94 175 GLU A O 1
ATOM 1368 N N . ALA A 1 176 ? -1.273 -19.831 2.448 1.00 93.69 176 ALA A N 1
ATOM 1369 C CA . ALA A 1 176 ? -1.515 -19.006 1.274 1.00 93.69 176 ALA A CA 1
ATOM 1370 C C . ALA A 1 176 ? -0.208 -18.666 0.549 1.00 93.69 176 ALA A C 1
ATOM 1372 O O . ALA A 1 176 ? 0.772 -18.226 1.157 1.00 93.69 176 ALA A O 1
ATOM 1373 N N . GLU A 1 177 ? -0.228 -18.809 -0.773 1.00 93.81 177 GLU A N 1
ATOM 1374 C CA . GLU A 1 177 ? 0.878 -18.393 -1.622 1.00 93.81 177 GLU A CA 1
ATOM 1375 C C . GLU A 1 177 ? 1.097 -16.875 -1.558 1.00 93.81 177 GLU A C 1
ATOM 1377 O O . GLU A 1 177 ? 0.168 -16.082 -1.365 1.00 93.81 177 GLU A O 1
ATOM 1382 N N . VAL A 1 178 ? 2.356 -16.470 -1.738 1.00 96.31 178 VAL A N 1
ATOM 1383 C CA . VAL A 1 178 ? 2.780 -15.071 -1.673 1.00 96.31 178 VAL A CA 1
ATOM 1384 C C . VAL A 1 178 ? 3.354 -14.657 -3.017 1.00 96.31 178 VAL A C 1
ATOM 1386 O O . VAL A 1 178 ? 4.345 -15.220 -3.476 1.00 96.31 178 VAL A O 1
ATOM 1389 N N . VAL A 1 179 ? 2.758 -13.635 -3.621 1.00 97.56 179 VAL A N 1
ATOM 1390 C CA . VAL A 1 179 ? 3.296 -12.975 -4.811 1.00 97.56 179 VAL A CA 1
ATOM 1391 C C . VAL A 1 179 ? 4.109 -11.766 -4.369 1.00 97.56 179 VAL A C 1
ATOM 1393 O O . VAL A 1 179 ? 3.680 -10.997 -3.504 1.00 97.56 179 VAL A O 1
ATOM 1396 N N . THR A 1 180 ? 5.288 -11.596 -4.961 1.00 98.56 180 THR A N 1
ATOM 1397 C CA . THR A 1 180 ? 6.143 -10.432 -4.709 1.00 98.56 180 THR A CA 1
ATOM 1398 C C . THR A 1 180 ? 6.044 -9.471 -5.884 1.00 98.56 180 THR A C 1
ATOM 1400 O O . THR A 1 180 ? 6.268 -9.886 -7.015 1.00 98.56 180 THR A O 1
ATOM 1403 N N . ALA A 1 181 ? 5.746 -8.195 -5.642 1.00 98.62 181 ALA A N 1
ATOM 1404 C CA . ALA A 1 181 ? 5.834 -7.160 -6.669 1.00 98.62 181 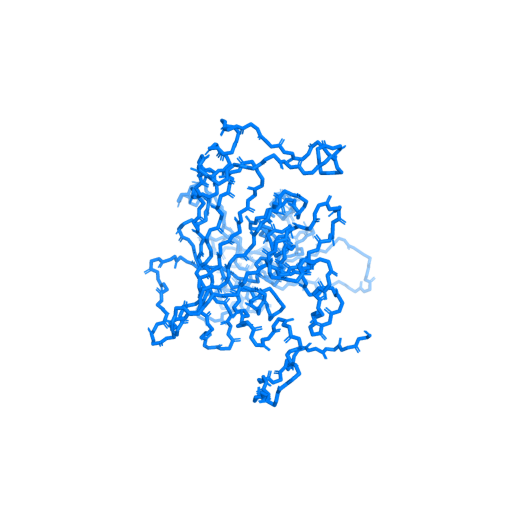ALA A CA 1
ATOM 1405 C C . ALA A 1 181 ? 6.883 -6.112 -6.299 1.00 98.62 181 ALA A C 1
ATOM 1407 O O . ALA A 1 181 ? 6.898 -5.607 -5.181 1.00 98.62 181 ALA A O 1
ATOM 1408 N N . GLU A 1 182 ? 7.760 -5.784 -7.238 1.00 98.69 182 GLU A N 1
ATOM 1409 C CA . GLU A 1 182 ? 8.814 -4.788 -7.087 1.00 98.69 182 GLU A CA 1
ATOM 1410 C C . GLU A 1 182 ? 8.491 -3.585 -7.966 1.00 98.69 182 GLU A C 1
ATOM 1412 O O . GLU A 1 182 ? 8.467 -3.694 -9.191 1.00 98.69 182 GLU A O 1
ATOM 1417 N N . PHE A 1 183 ? 8.264 -2.434 -7.346 1.00 98.69 183 PHE A N 1
ATOM 1418 C CA . PHE A 1 183 ? 8.046 -1.156 -8.009 1.00 98.69 183 PHE A CA 1
ATOM 1419 C C . PHE A 1 183 ? 9.344 -0.359 -7.971 1.00 98.69 183 PHE A C 1
ATOM 1421 O O . PHE A 1 183 ? 9.789 0.054 -6.902 1.00 98.69 183 PHE A O 1
ATOM 1428 N N . ILE A 1 184 ? 9.954 -0.155 -9.135 1.00 98.69 184 ILE A N 1
ATOM 1429 C CA . ILE A 1 184 ? 11.278 0.452 -9.275 1.00 98.69 184 ILE A CA 1
ATOM 1430 C C . ILE A 1 184 ? 11.126 1.808 -9.957 1.00 98.69 184 ILE A C 1
ATOM 1432 O O . ILE A 1 184 ? 10.602 1.894 -11.074 1.00 98.69 184 ILE A O 1
ATOM 1436 N N . THR A 1 185 ? 11.593 2.870 -9.308 1.00 98.44 185 THR A N 1
ATOM 1437 C CA . THR A 1 185 ? 11.591 4.223 -9.869 1.00 98.44 185 THR A CA 1
ATOM 1438 C C . THR A 1 185 ? 12.864 4.525 -10.661 1.00 98.44 185 THR A C 1
ATOM 1440 O O . THR A 1 185 ? 13.897 3.881 -10.492 1.00 98.44 185 THR A O 1
ATOM 1443 N N . PHE A 1 186 ? 12.816 5.551 -11.516 1.00 98.06 186 PHE A N 1
ATOM 1444 C CA . PHE A 1 186 ? 14.001 6.057 -12.223 1.00 98.06 186 PHE A CA 1
ATOM 1445 C C . PHE A 1 186 ? 15.093 6.568 -11.273 1.00 98.06 186 PHE A C 1
ATOM 1447 O O . PHE A 1 186 ? 16.276 6.436 -11.572 1.00 98.06 186 PHE A O 1
ATOM 1454 N N . ASP A 1 187 ? 14.703 7.125 -10.125 1.00 97.81 187 ASP A N 1
ATOM 1455 C CA . ASP A 1 187 ? 15.617 7.678 -9.119 1.00 97.81 187 ASP A CA 1
ATOM 1456 C C . ASP A 1 187 ? 16.130 6.643 -8.097 1.00 97.81 187 ASP A C 1
ATOM 1458 O O . ASP A 1 187 ? 16.843 7.005 -7.164 1.00 97.81 187 ASP A O 1
ATOM 1462 N N . GLY A 1 188 ? 15.837 5.352 -8.298 1.00 97.94 188 GLY A N 1
ATOM 1463 C CA . GLY A 1 188 ? 16.431 4.253 -7.529 1.00 97.94 188 GLY A CA 1
ATOM 1464 C C . GLY A 1 188 ? 15.664 3.843 -6.272 1.00 97.94 188 GLY A C 1
ATOM 1465 O O . GLY A 1 188 ? 16.180 3.055 -5.485 1.00 97.94 188 GLY A O 1
ATOM 1466 N N . LEU A 1 189 ? 14.440 4.329 -6.055 1.00 98.75 189 LEU A N 1
ATOM 1467 C CA . LEU A 1 189 ? 13.551 3.768 -5.037 1.00 98.75 189 LEU A CA 1
ATOM 1468 C C . LEU A 1 189 ? 13.024 2.420 -5.533 1.00 98.75 189 LEU A C 1
ATOM 1470 O O . LEU A 1 189 ? 12.413 2.343 -6.601 1.00 98.75 189 LEU A O 1
ATOM 1474 N N . LYS A 1 190 ? 13.198 1.370 -4.733 1.00 98.75 190 LYS A N 1
ATOM 1475 C CA . LYS A 1 190 ? 12.546 0.078 -4.941 1.00 98.75 190 LYS A CA 1
ATOM 1476 C C . LYS A 1 190 ? 11.593 -0.191 -3.786 1.00 98.75 190 LYS A C 1
ATOM 1478 O O . LYS A 1 190 ? 12.025 -0.297 -2.642 1.00 98.75 190 LYS A O 1
ATOM 1483 N N . VAL A 1 191 ? 10.302 -0.297 -4.088 1.00 98.75 191 VAL A N 1
ATOM 1484 C CA . VAL A 1 191 ? 9.276 -0.724 -3.130 1.00 98.75 191 VAL A CA 1
ATOM 1485 C C . VAL A 1 191 ? 8.859 -2.146 -3.462 1.00 98.75 191 VAL A C 1
ATOM 1487 O O . VAL A 1 191 ? 8.295 -2.404 -4.523 1.00 98.75 191 VAL A O 1
ATOM 1490 N N . THR A 1 192 ? 9.119 -3.059 -2.540 1.00 98.81 192 THR A N 1
ATOM 1491 C CA . THR A 1 192 ? 8.737 -4.462 -2.619 1.00 98.81 192 THR A CA 1
ATOM 1492 C C . THR A 1 192 ? 7.464 -4.690 -1.814 1.00 98.81 192 THR A C 1
ATOM 1494 O O . THR A 1 192 ? 7.404 -4.385 -0.622 1.00 98.81 192 THR A O 1
ATOM 1497 N N . THR A 1 193 ? 6.447 -5.256 -2.454 1.00 98.62 193 THR A N 1
ATOM 1498 C CA . THR A 1 193 ? 5.209 -5.698 -1.812 1.00 98.62 193 THR A CA 1
ATOM 1499 C C . THR A 1 193 ? 5.162 -7.215 -1.781 1.00 98.62 193 THR A C 1
ATOM 1501 O O . THR A 1 193 ? 5.400 -7.843 -2.811 1.00 98.62 193 THR A O 1
ATOM 1504 N N . GLN A 1 194 ? 4.797 -7.804 -0.649 1.00 98.38 194 GLN A N 1
ATOM 1505 C CA . GLN A 1 194 ? 4.477 -9.229 -0.557 1.00 98.38 194 GLN A CA 1
ATOM 1506 C C . GLN A 1 194 ? 2.994 -9.391 -0.261 1.00 98.38 194 GLN A C 1
ATOM 1508 O O . GLN A 1 194 ? 2.529 -9.016 0.819 1.00 98.38 194 GLN A O 1
ATOM 1513 N N . THR A 1 195 ? 2.261 -9.958 -1.215 1.00 98.12 195 THR A N 1
ATOM 1514 C CA . THR A 1 195 ? 0.800 -10.038 -1.176 1.00 98.12 195 THR A CA 1
ATOM 1515 C C . THR A 1 195 ? 0.344 -11.489 -1.217 1.00 98.12 195 THR A C 1
ATOM 1517 O O . THR A 1 195 ? 0.774 -12.253 -2.076 1.00 98.12 195 THR A O 1
ATOM 1520 N N . SER A 1 196 ? -0.545 -11.861 -0.298 1.00 96.44 196 SER A N 1
ATOM 1521 C CA . SER A 1 196 ? -1.265 -13.135 -0.325 1.00 96.44 196 SER A CA 1
ATOM 1522 C C . SER A 1 196 ? -2.758 -12.874 -0.404 1.00 96.44 196 SER A C 1
ATOM 1524 O O . SER A 1 196 ? -3.251 -11.889 0.151 1.00 96.44 196 SER A O 1
ATOM 1526 N N . PHE A 1 197 ? -3.475 -13.783 -1.054 1.00 93.19 197 PHE A N 1
ATOM 1527 C CA . PHE A 1 197 ? -4.927 -13.822 -1.002 1.00 93.19 197 PHE A CA 1
ATOM 1528 C C . PHE A 1 197 ? -5.349 -14.928 -0.037 1.00 93.19 197 PHE A C 1
ATOM 1530 O O . PHE A 1 197 ? -5.145 -16.108 -0.317 1.00 93.19 197 PHE A O 1
ATOM 1537 N N . ASN A 1 198 ? -5.888 -14.550 1.118 1.00 87.25 198 ASN A N 1
ATOM 1538 C CA . ASN A 1 198 ? -6.450 -15.484 2.089 1.00 87.25 198 ASN A CA 1
ATOM 1539 C C . ASN A 1 198 ? -7.765 -14.928 2.639 1.00 87.25 198 ASN A C 1
ATOM 1541 O O . ASN A 1 198 ? -7.986 -13.720 2.632 1.00 87.25 198 ASN A O 1
ATOM 1545 N N . ASP A 1 199 ? -8.686 -15.828 2.987 1.00 80.81 199 ASP A N 1
ATOM 1546 C CA . ASP A 1 199 ? -10.007 -15.497 3.539 1.00 80.81 199 ASP A CA 1
ATOM 1547 C C . ASP A 1 199 ? -10.792 -14.438 2.736 1.00 80.81 199 ASP A C 1
ATOM 1549 O O . ASP A 1 199 ? -11.503 -13.593 3.278 1.00 80.81 199 ASP A O 1
ATOM 1553 N N . GLY A 1 200 ? -10.658 -14.472 1.405 1.00 82.31 200 GLY A N 1
ATOM 1554 C CA . GLY A 1 200 ? -11.366 -13.567 0.496 1.00 82.31 200 GLY A CA 1
ATOM 1555 C C . GLY A 1 200 ? -10.778 -12.155 0.390 1.00 82.31 200 GLY A C 1
ATOM 1556 O O . GLY A 1 200 ? -11.395 -11.301 -0.243 1.00 82.31 200 GLY A O 1
ATOM 1557 N N . SER A 1 201 ? -9.610 -11.896 0.984 1.00 88.31 201 SER A N 1
ATOM 1558 C CA . SER A 1 201 ? -8.989 -10.570 1.059 1.00 88.31 201 SER A CA 1
ATOM 1559 C C . SER A 1 201 ? -7.520 -10.580 0.622 1.00 88.31 201 SER A C 1
ATOM 1561 O O . SER A 1 201 ? -6.832 -11.596 0.710 1.00 88.31 201 SER A O 1
ATOM 1563 N N . TYR A 1 202 ? -7.023 -9.428 0.160 1.00 94.12 202 TYR A N 1
ATOM 1564 C CA . TYR A 1 202 ? -5.617 -9.246 -0.213 1.00 94.12 202 TYR A CA 1
ATOM 1565 C C . TYR A 1 202 ? -4.841 -8.634 0.945 1.00 94.12 202 TYR A C 1
ATOM 1567 O O . TYR A 1 202 ? -5.115 -7.496 1.325 1.00 94.12 202 TYR A O 1
ATOM 1575 N N . TYR A 1 203 ? -3.864 -9.370 1.470 1.00 96.12 203 TYR A N 1
ATOM 1576 C CA . TYR A 1 203 ? -3.023 -8.937 2.582 1.00 96.12 203 TYR A CA 1
ATOM 1577 C C . TYR A 1 203 ? -1.596 -8.674 2.121 1.00 96.12 203 TYR A C 1
ATOM 1579 O O . TYR A 1 203 ? -0.904 -9.584 1.648 1.00 96.12 203 TYR A O 1
ATOM 1587 N N . THR A 1 204 ? -1.136 -7.443 2.315 1.00 98.06 204 THR A N 1
ATOM 1588 C CA . THR A 1 204 ? 0.130 -6.948 1.774 1.00 98.06 204 THR A CA 1
ATOM 1589 C C . THR A 1 204 ? 1.036 -6.398 2.868 1.00 98.06 204 THR A C 1
ATOM 1591 O O . THR A 1 204 ? 0.603 -5.636 3.732 1.00 98.06 204 THR A O 1
ATOM 1594 N N . THR A 1 205 ? 2.318 -6.749 2.794 1.00 98.25 205 THR A N 1
ATOM 1595 C CA . THR A 1 205 ? 3.408 -6.115 3.550 1.00 98.25 205 THR A CA 1
ATOM 1596 C C . THR A 1 205 ? 4.327 -5.358 2.598 1.00 98.25 205 THR A C 1
ATOM 1598 O O . THR A 1 205 ? 4.425 -5.711 1.420 1.00 98.25 205 THR A O 1
ATOM 1601 N N . PHE A 1 206 ? 4.999 -4.325 3.105 1.00 98.44 206 PHE A N 1
ATOM 1602 C CA . PHE A 1 206 ? 5.852 -3.436 2.316 1.00 98.44 206 PHE A CA 1
ATOM 1603 C C . PHE A 1 206 ? 7.285 -3.421 2.842 1.00 98.44 206 PHE A C 1
ATOM 1605 O O . PHE A 1 206 ? 7.527 -3.471 4.047 1.00 98.44 206 PHE A O 1
ATOM 1612 N N . PHE A 1 207 ? 8.226 -3.284 1.918 1.00 98.50 207 PHE A N 1
ATOM 1613 C CA . PHE A 1 207 ? 9.616 -2.957 2.189 1.00 98.50 207 PHE A CA 1
ATOM 1614 C C . PHE A 1 207 ? 10.096 -1.967 1.134 1.00 98.50 207 PHE A C 1
ATOM 1616 O O . PHE A 1 207 ? 9.788 -2.127 -0.044 1.00 98.50 207 PHE A O 1
ATOM 1623 N N . ALA A 1 208 ? 10.831 -0.942 1.540 1.00 98.62 208 ALA A N 1
ATOM 1624 C CA . ALA A 1 208 ? 11.400 0.045 0.641 1.00 98.62 208 ALA A CA 1
ATOM 1625 C C . ALA A 1 208 ? 12.916 0.114 0.816 1.00 98.62 208 ALA A C 1
ATOM 1627 O O . ALA A 1 208 ? 13.429 0.101 1.933 1.00 98.62 208 ALA A O 1
ATOM 1628 N N . GLU A 1 209 ? 13.643 0.252 -0.282 1.00 98.56 209 GLU A N 1
ATOM 1629 C CA . GLU A 1 209 ? 15.076 0.512 -0.244 1.00 98.56 209 GLU A CA 1
ATOM 1630 C C . GLU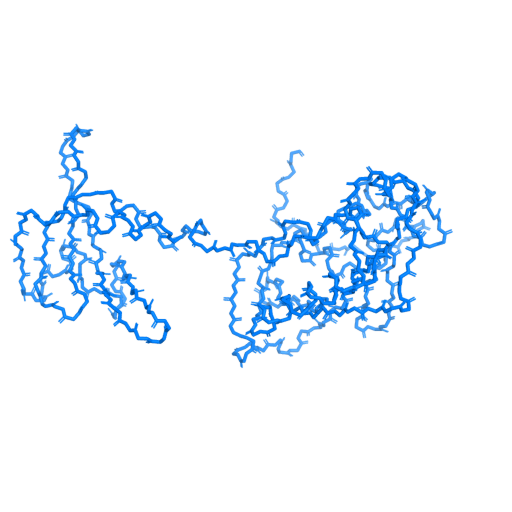 A 1 209 ? 15.504 1.465 -1.355 1.00 98.56 209 GLU A C 1
ATOM 1632 O O . GLU A 1 209 ? 14.825 1.621 -2.372 1.00 98.56 209 GLU A O 1
ATOM 1637 N N . TYR A 1 210 ? 16.647 2.112 -1.141 1.00 98.50 210 TYR A N 1
ATOM 1638 C CA . TYR A 1 210 ? 17.358 2.799 -2.206 1.00 98.50 210 TYR A CA 1
ATOM 1639 C C . TYR A 1 210 ? 18.339 1.826 -2.860 1.00 98.50 210 TYR A C 1
ATOM 1641 O O . TYR A 1 210 ? 19.289 1.372 -2.222 1.00 98.50 210 TYR A O 1
ATOM 1649 N N . ASP A 1 211 ? 18.124 1.548 -4.139 1.00 97.56 211 ASP A N 1
ATOM 1650 C CA . ASP A 1 211 ? 18.980 0.714 -4.968 1.00 97.56 211 ASP A CA 1
ATOM 1651 C C . ASP A 1 211 ? 19.718 1.591 -5.988 1.00 97.56 211 ASP A C 1
ATOM 1653 O O . ASP A 1 211 ? 19.192 1.959 -7.041 1.00 97.56 211 ASP A O 1
ATOM 1657 N N . ALA A 1 212 ? 20.977 1.912 -5.681 1.00 96.12 212 ALA A N 1
ATOM 1658 C CA . ALA A 1 212 ? 21.826 2.718 -6.555 1.00 96.12 212 ALA A CA 1
ATOM 1659 C C . ALA A 1 212 ? 22.052 2.072 -7.936 1.00 96.12 212 ALA A C 1
ATOM 1661 O O . ALA A 1 212 ? 22.310 2.783 -8.906 1.00 96.12 212 ALA A O 1
ATOM 1662 N N . SER A 1 213 ? 21.953 0.741 -8.044 1.00 95.75 213 SER A N 1
ATOM 1663 C CA . SER A 1 213 ? 22.105 0.027 -9.317 1.00 95.75 213 SER A CA 1
ATOM 1664 C C . SER A 1 213 ? 20.856 0.115 -10.200 1.00 95.75 213 SER A C 1
ATOM 1666 O O . SER A 1 213 ? 20.943 -0.065 -11.415 1.00 95.75 213 SER A O 1
ATOM 1668 N N . ALA A 1 214 ? 19.705 0.437 -9.604 1.00 92.75 214 ALA A N 1
ATOM 1669 C CA . ALA A 1 214 ? 18.436 0.597 -10.299 1.00 92.75 214 ALA A CA 1
ATOM 1670 C C . ALA A 1 214 ? 18.218 2.011 -10.866 1.00 92.75 214 ALA A C 1
ATOM 1672 O O . ALA A 1 214 ? 17.276 2.210 -11.638 1.00 92.75 214 ALA A O 1
ATOM 1673 N N . VAL A 1 215 ? 19.079 2.978 -10.521 1.00 96.25 215 VAL A N 1
ATOM 1674 C CA . VAL A 1 215 ? 19.003 4.356 -11.022 1.00 96.25 215 VAL A CA 1
ATOM 1675 C C . VAL A 1 215 ? 19.153 4.370 -12.544 1.00 96.25 215 VAL A C 1
ATOM 1677 O O . VAL A 1 215 ? 20.123 3.860 -13.106 1.00 96.25 215 VAL A O 1
ATOM 1680 N N . LYS A 1 216 ? 18.185 4.983 -13.227 1.00 94.12 216 LYS A N 1
ATOM 1681 C CA . LYS A 1 216 ? 18.135 5.102 -14.688 1.00 94.12 216 LYS A CA 1
ATOM 1682 C C . LYS A 1 216 ? 17.869 6.550 -15.070 1.00 94.12 216 LYS A C 1
ATOM 1684 O O . LYS A 1 216 ? 17.069 7.233 -14.438 1.00 94.12 216 LYS A O 1
ATOM 1689 N N . ILE A 1 217 ? 18.488 7.007 -16.158 1.00 93.50 217 ILE A N 1
ATOM 1690 C CA . ILE A 1 217 ? 18.165 8.317 -16.732 1.00 93.50 217 ILE A CA 1
ATOM 1691 C C . ILE A 1 217 ? 16.708 8.275 -17.198 1.00 93.50 217 ILE A C 1
ATOM 1693 O O . ILE A 1 217 ? 16.360 7.510 -18.099 1.00 93.50 217 ILE A O 1
ATOM 1697 N N . ALA A 1 218 ? 15.858 9.079 -16.562 1.00 93.38 218 ALA A N 1
ATOM 1698 C CA . ALA A 1 218 ? 14.459 9.176 -16.940 1.00 93.38 218 ALA A CA 1
ATOM 1699 C C . ALA A 1 218 ? 14.318 9.812 -18.337 1.00 93.38 218 ALA A C 1
ATOM 1701 O O . ALA A 1 218 ? 15.127 10.667 -18.701 1.00 93.38 218 ALA A O 1
ATOM 1702 N N . PRO A 1 219 ? 13.294 9.454 -19.123 1.00 93.25 219 PRO A N 1
ATOM 1703 C CA . PRO A 1 219 ? 12.999 10.120 -20.390 1.00 93.25 219 PRO A CA 1
ATOM 1704 C C . PRO A 1 219 ? 12.757 11.623 -20.206 1.00 93.25 219 PRO A C 1
ATOM 1706 O O . PRO A 1 219 ? 12.288 12.046 -19.147 1.00 93.25 219 PRO A O 1
ATOM 1709 N N . GLU A 1 220 ? 13.016 12.433 -21.239 1.00 92.25 220 GLU A N 1
ATOM 1710 C CA . GLU A 1 220 ? 12.839 13.895 -21.168 1.00 92.25 220 GLU A CA 1
ATOM 1711 C C . GLU A 1 220 ? 11.443 14.304 -20.681 1.00 92.25 220 GLU A C 1
ATOM 1713 O O . GLU A 1 220 ? 11.306 15.240 -19.896 1.00 92.25 220 GLU A O 1
ATOM 1718 N N . ASP A 1 221 ? 10.408 13.588 -21.119 1.00 90.94 221 ASP A N 1
ATOM 1719 C CA . ASP A 1 221 ? 9.023 13.856 -20.733 1.00 90.94 221 ASP A CA 1
ATOM 1720 C C . ASP A 1 221 ? 8.778 13.668 -19.236 1.00 90.94 221 ASP A C 1
ATOM 1722 O O . ASP A 1 221 ? 7.946 14.367 -18.669 1.00 90.94 221 ASP A O 1
ATOM 1726 N N . ILE A 1 222 ? 9.518 12.764 -18.589 1.00 91.88 222 ILE A N 1
ATOM 1727 C CA . ILE A 1 222 ? 9.447 12.536 -17.143 1.00 91.88 222 ILE A CA 1
ATOM 1728 C C . ILE A 1 222 ? 10.291 13.571 -16.396 1.00 91.88 222 ILE A C 1
ATOM 1730 O O . ILE A 1 222 ? 9.845 14.104 -15.382 1.00 91.88 222 ILE A O 1
ATOM 1734 N N . GLN A 1 223 ? 11.476 13.913 -16.916 1.00 91.88 223 GLN A N 1
ATOM 1735 C CA . GLN A 1 223 ? 12.333 14.950 -16.325 1.00 91.88 223 GLN A CA 1
ATOM 1736 C C . GLN A 1 223 ? 11.614 16.307 -16.242 1.00 91.88 223 GLN A C 1
ATOM 1738 O O . GLN A 1 223 ? 11.737 17.010 -15.244 1.00 91.88 223 GLN A O 1
ATOM 1743 N N . LYS A 1 224 ? 10.799 16.648 -17.251 1.00 92.56 224 LYS A N 1
ATOM 1744 C CA . LYS A 1 224 ? 10.003 17.889 -17.298 1.00 92.56 224 LYS A CA 1
ATOM 1745 C C . LYS A 1 224 ? 8.912 17.983 -16.219 1.00 92.56 224 LYS A C 1
ATOM 1747 O O . LYS A 1 224 ? 8.353 19.061 -16.043 1.00 92.56 224 LYS A O 1
ATOM 1752 N N . LEU A 1 225 ? 8.582 16.887 -15.530 1.00 91.00 225 LEU A N 1
ATOM 1753 C CA . LEU A 1 225 ? 7.531 16.858 -14.505 1.00 91.00 225 LEU A CA 1
ATOM 1754 C C . LEU A 1 225 ? 8.025 17.236 -13.104 1.00 91.00 225 LEU A C 1
ATOM 1756 O O . LEU A 1 225 ? 7.189 17.405 -12.223 1.00 91.00 225 LEU A O 1
ATOM 1760 N N . ASP A 1 226 ? 9.342 17.345 -12.896 1.00 91.88 226 ASP A N 1
ATOM 1761 C CA . ASP A 1 226 ? 9.951 17.695 -11.600 1.00 91.88 226 ASP A CA 1
ATOM 1762 C C . ASP A 1 226 ? 9.502 16.779 -10.436 1.00 91.88 226 ASP A C 1
ATOM 1764 O O . ASP A 1 226 ? 9.292 17.201 -9.302 1.00 91.88 226 ASP A O 1
ATOM 1768 N N . VAL A 1 227 ? 9.304 15.488 -10.736 1.00 92.69 227 VAL A N 1
ATOM 1769 C CA . VAL A 1 227 ? 8.876 14.463 -9.760 1.00 92.69 227 VAL A CA 1
ATOM 1770 C C . VAL A 1 227 ? 10.021 13.588 -9.247 1.00 92.69 227 VAL A C 1
ATOM 1772 O O . VAL A 1 227 ? 9.823 12.808 -8.318 1.00 92.69 227 VAL A O 1
ATOM 1775 N N . LEU A 1 228 ? 11.197 13.662 -9.873 1.00 95.88 228 LEU A N 1
ATOM 1776 C CA . LEU A 1 228 ? 12.355 12.833 -9.535 1.00 95.88 228 LEU A CA 1
ATOM 1777 C C . LEU A 1 228 ? 13.080 13.397 -8.315 1.00 95.88 228 LEU A C 1
ATOM 1779 O O . LEU A 1 228 ? 13.190 14.610 -8.149 1.00 95.88 228 LEU A O 1
ATOM 1783 N N . LYS A 1 229 ? 13.597 12.506 -7.477 1.00 97.25 229 LYS A N 1
ATOM 1784 C CA . LYS A 1 229 ? 14.287 12.860 -6.235 1.00 97.25 229 LYS A CA 1
ATOM 1785 C C . LYS A 1 229 ? 15.792 12.626 -6.335 1.00 97.25 229 LYS A C 1
ATOM 1787 O O . LYS A 1 229 ? 16.255 11.836 -7.155 1.00 97.25 229 LYS A O 1
ATOM 1792 N N . THR A 1 230 ? 16.565 13.302 -5.486 1.00 97.31 230 THR A N 1
ATOM 1793 C CA . THR A 1 230 ? 17.998 13.001 -5.323 1.00 97.31 230 THR A CA 1
ATOM 1794 C C . THR A 1 230 ? 18.196 11.689 -4.564 1.00 97.31 230 THR A C 1
ATOM 1796 O O . THR A 1 230 ? 17.295 11.230 -3.859 1.00 97.31 230 THR A O 1
ATOM 1799 N N . ALA A 1 231 ? 19.390 11.100 -4.647 1.00 97.44 231 ALA A N 1
ATOM 1800 C CA . ALA A 1 231 ? 19.718 9.871 -3.925 1.00 97.44 231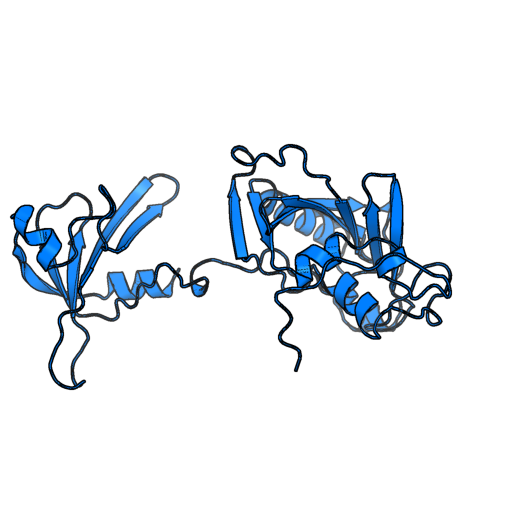 ALA A CA 1
ATOM 1801 C C . ALA A 1 231 ? 19.468 9.997 -2.409 1.00 97.44 231 ALA A C 1
ATOM 1803 O O . ALA A 1 231 ? 18.861 9.114 -1.807 1.00 97.44 231 ALA A O 1
ATOM 1804 N N . GLU A 1 232 ? 19.859 11.117 -1.794 1.00 97.81 232 GLU A N 1
ATOM 1805 C CA . GLU A 1 232 ? 19.642 11.365 -0.364 1.00 97.81 232 GLU A CA 1
ATOM 1806 C C . GLU A 1 232 ? 18.149 11.447 -0.023 1.00 97.81 232 GLU A C 1
ATOM 1808 O O . GLU A 1 232 ? 17.705 10.901 0.987 1.00 97.81 232 GLU A O 1
ATOM 1813 N N . GLN A 1 233 ? 17.354 12.100 -0.875 1.00 98.12 233 GLN A N 1
ATOM 1814 C CA . GLN A 1 233 ? 15.905 12.190 -0.698 1.00 98.12 233 GLN A CA 1
ATOM 1815 C C . GLN A 1 233 ? 15.230 10.821 -0.833 1.00 98.12 233 GLN A C 1
ATOM 1817 O O . GLN A 1 233 ? 14.293 10.533 -0.091 1.00 98.12 233 GLN A O 1
ATOM 1822 N N . VAL A 1 234 ? 15.701 9.970 -1.750 1.00 98.50 234 VAL A N 1
ATOM 1823 C CA . VAL A 1 234 ? 15.184 8.604 -1.918 1.00 98.50 234 VAL A CA 1
ATOM 1824 C C . VAL A 1 234 ? 15.549 7.720 -0.725 1.00 98.50 234 VAL A C 1
ATOM 1826 O O . VAL A 1 234 ? 14.698 6.985 -0.232 1.00 98.50 234 VAL A O 1
ATOM 1829 N N . GLN A 1 235 ? 16.775 7.821 -0.205 1.00 98.38 235 GLN A N 1
ATOM 1830 C CA . GLN A 1 235 ? 17.185 7.111 1.011 1.00 98.38 235 GLN A CA 1
ATOM 1831 C C . GLN A 1 235 ? 16.317 7.498 2.216 1.00 98.38 235 GLN A C 1
ATOM 1833 O O . GLN A 1 235 ? 15.860 6.627 2.957 1.00 98.38 235 GLN A O 1
ATOM 1838 N N . GLN A 1 236 ? 16.052 8.797 2.392 1.00 98.38 236 GLN A N 1
ATOM 1839 C CA . GLN A 1 236 ? 15.156 9.291 3.441 1.00 98.38 236 GLN A CA 1
ATOM 1840 C C . GLN A 1 236 ? 13.717 8.809 3.233 1.00 98.38 236 GLN A C 1
ATOM 1842 O O . GLN A 1 236 ? 13.078 8.366 4.184 1.00 98.38 236 GLN A O 1
ATOM 1847 N N . GLU A 1 237 ? 13.210 8.854 1.998 1.00 98.31 237 GLU A N 1
ATOM 1848 C CA . GLU A 1 237 ? 11.882 8.340 1.652 1.00 98.31 237 GLU A CA 1
ATOM 1849 C C . GLU A 1 237 ? 11.751 6.847 1.984 1.00 98.31 237 GLU A C 1
ATOM 1851 O O . GLU A 1 237 ? 10.788 6.463 2.644 1.00 98.31 237 GLU A O 1
ATOM 1856 N N . ALA A 1 238 ? 12.727 6.018 1.605 1.00 98.44 238 ALA A N 1
ATOM 1857 C CA . ALA A 1 238 ? 12.732 4.589 1.913 1.00 98.44 238 ALA A CA 1
ATOM 1858 C C . ALA A 1 238 ? 12.749 4.320 3.429 1.00 98.44 238 ALA A C 1
ATOM 1860 O O . ALA A 1 238 ? 12.000 3.471 3.912 1.00 98.44 238 ALA A O 1
ATOM 1861 N N . ALA A 1 239 ? 13.551 5.072 4.193 1.00 98.25 239 ALA A N 1
ATOM 1862 C CA . ALA A 1 239 ? 13.596 4.955 5.650 1.00 98.25 239 ALA A CA 1
ATOM 1863 C C . ALA A 1 239 ? 12.242 5.294 6.298 1.00 98.25 239 ALA A C 1
ATOM 1865 O O . ALA A 1 239 ? 11.752 4.524 7.123 1.00 98.25 239 ALA A O 1
ATOM 1866 N N . ILE A 1 240 ? 11.608 6.395 5.874 1.00 97.44 240 ILE A N 1
ATOM 1867 C CA . ILE A 1 240 ? 10.284 6.814 6.361 1.00 97.44 240 ILE A CA 1
ATOM 1868 C C . ILE A 1 240 ? 9.217 5.766 6.019 1.00 97.44 240 ILE A C 1
ATOM 1870 O O . ILE A 1 240 ? 8.374 5.454 6.859 1.00 97.44 240 ILE A O 1
ATOM 1874 N N . LEU A 1 241 ? 9.246 5.211 4.801 1.00 97.44 241 LEU A N 1
ATOM 1875 C CA . LEU A 1 241 ? 8.324 4.148 4.397 1.00 97.44 241 LEU A CA 1
ATOM 1876 C C . LEU A 1 241 ? 8.497 2.906 5.277 1.00 97.44 241 LEU A C 1
ATOM 1878 O O . LEU A 1 241 ? 7.509 2.373 5.768 1.00 97.44 241 LEU A O 1
ATOM 1882 N N . ASN A 1 242 ? 9.726 2.465 5.538 1.00 97.81 242 ASN A N 1
ATOM 1883 C CA . ASN A 1 242 ? 9.946 1.291 6.383 1.00 97.81 242 ASN A CA 1
ATOM 1884 C C . ASN A 1 242 ? 9.497 1.518 7.830 1.00 97.81 242 ASN A C 1
ATOM 1886 O O . ASN A 1 242 ? 8.798 0.671 8.382 1.00 97.81 242 ASN A O 1
ATOM 1890 N N . GLU A 1 243 ? 9.838 2.666 8.422 1.00 96.06 243 GLU A N 1
ATOM 1891 C CA . GLU A 1 243 ? 9.421 3.022 9.784 1.00 96.06 243 GLU A CA 1
ATOM 1892 C C . GLU A 1 243 ? 7.891 3.002 9.930 1.00 96.06 243 GLU A C 1
ATOM 1894 O O . GLU A 1 243 ? 7.361 2.508 10.924 1.00 96.06 243 GLU A O 1
ATOM 1899 N N . GLN A 1 244 ? 7.172 3.506 8.923 1.00 92.44 244 GLN A N 1
ATOM 1900 C CA . GLN A 1 244 ? 5.714 3.593 8.962 1.00 92.44 244 GLN A CA 1
ATOM 1901 C C . GLN A 1 244 ? 5.015 2.275 8.628 1.00 92.44 244 GLN A C 1
ATOM 1903 O O . GLN A 1 244 ? 3.939 2.030 9.170 1.00 92.44 244 GLN A O 1
ATOM 1908 N N . LEU A 1 245 ? 5.575 1.462 7.725 1.00 95.62 245 LEU A N 1
ATOM 1909 C CA . LEU A 1 245 ? 4.846 0.359 7.093 1.00 95.62 245 LEU A CA 1
ATOM 1910 C C . LEU A 1 245 ? 5.233 -1.032 7.596 1.00 95.62 245 LEU A C 1
ATOM 1912 O O . LEU A 1 245 ? 4.385 -1.921 7.601 1.00 95.62 245 LEU A O 1
ATOM 1916 N N . GLN A 1 246 ? 6.478 -1.249 8.033 1.00 95.25 246 GLN A N 1
ATOM 1917 C CA . GLN A 1 246 ? 6.933 -2.583 8.446 1.00 95.25 246 GLN A CA 1
ATOM 1918 C C . GLN A 1 246 ? 6.197 -3.193 9.651 1.00 95.25 246 GLN A C 1
ATOM 1920 O O . GLN A 1 246 ? 6.051 -4.416 9.669 1.00 95.25 246 GLN A O 1
ATOM 1925 N N . PRO A 1 247 ? 5.707 -2.420 10.642 1.00 94.44 247 PRO A N 1
ATOM 1926 C CA . PRO A 1 247 ? 4.971 -2.999 11.767 1.00 94.44 247 PRO A CA 1
ATOM 1927 C C . PRO A 1 247 ? 3.593 -3.572 11.403 1.00 94.44 247 PRO A C 1
ATOM 1929 O O . PRO A 1 247 ? 2.929 -4.134 12.275 1.00 94.44 247 PRO A O 1
ATOM 1932 N N . TRP A 1 248 ? 3.137 -3.422 10.155 1.00 95.19 248 TRP A N 1
ATOM 1933 C CA . TRP A 1 248 ? 1.743 -3.617 9.773 1.00 95.19 248 TRP A CA 1
ATOM 1934 C C . TRP A 1 248 ? 1.561 -4.525 8.555 1.00 95.19 248 TRP A C 1
ATOM 1936 O O . TRP A 1 248 ? 2.413 -4.632 7.674 1.00 95.19 248 TRP A O 1
ATOM 1946 N N . VAL A 1 249 ? 0.380 -5.133 8.487 1.00 96.44 249 VAL A N 1
ATOM 1947 C CA . VAL A 1 249 ? -0.151 -5.838 7.321 1.00 96.44 249 VAL A CA 1
ATOM 1948 C C . VAL A 1 249 ? -1.409 -5.109 6.875 1.00 96.44 249 VAL A C 1
ATOM 1950 O O . VAL A 1 249 ? -2.306 -4.857 7.679 1.00 96.44 249 VAL A O 1
ATOM 1953 N N . TYR A 1 250 ? -1.478 -4.784 5.589 1.00 94.44 250 TYR A N 1
ATOM 1954 C CA . TYR A 1 250 ? -2.533 -3.961 5.006 1.00 94.44 250 TYR A CA 1
ATOM 1955 C C . TYR A 1 250 ? -3.505 -4.814 4.203 1.00 94.44 250 TYR A C 1
ATOM 1957 O O . TYR A 1 250 ? -3.071 -5.647 3.406 1.00 94.44 250 TYR A O 1
ATOM 1965 N N . ARG A 1 251 ? -4.808 -4.569 4.370 1.00 93.19 251 ARG A N 1
ATOM 1966 C CA . ARG A 1 251 ? -5.846 -5.134 3.504 1.00 93.19 251 ARG A CA 1
ATOM 1967 C C . ARG A 1 251 ? -6.166 -4.175 2.365 1.00 93.19 251 ARG A C 1
ATOM 1969 O O . ARG A 1 251 ? -6.424 -2.993 2.605 1.00 93.19 251 ARG A O 1
ATOM 1976 N N . PHE A 1 252 ? -6.213 -4.697 1.144 1.00 90.69 252 PHE A N 1
ATOM 1977 C CA . PHE A 1 252 ? -6.595 -3.945 -0.049 1.00 90.69 252 PHE A CA 1
ATOM 1978 C C . PHE A 1 252 ? -7.764 -4.588 -0.796 1.00 90.69 252 PHE A C 1
ATOM 1980 O O . PHE A 1 252 ? -7.938 -5.808 -0.783 1.00 90.69 252 PHE A O 1
ATOM 1987 N N . GLY A 1 253 ? -8.521 -3.747 -1.502 1.00 85.38 253 GLY A N 1
ATOM 1988 C CA . GLY A 1 253 ? -9.600 -4.181 -2.381 1.00 85.38 253 GLY A CA 1
ATOM 1989 C C . GLY A 1 253 ? -9.099 -4.877 -3.648 1.00 85.38 253 GLY A C 1
ATOM 1990 O O . GLY A 1 253 ? -7.923 -4.786 -4.020 1.00 85.38 253 GLY A O 1
ATOM 1991 N N . GLY A 1 254 ? -10.023 -5.537 -4.352 1.00 87.19 254 GLY A N 1
ATOM 1992 C CA . GLY A 1 254 ? -9.716 -6.425 -5.478 1.00 87.19 254 GLY A CA 1
ATOM 1993 C C . GLY A 1 254 ? -8.873 -5.794 -6.586 1.00 87.19 254 GLY A C 1
ATOM 1994 O O . GLY A 1 254 ? -7.922 -6.410 -7.061 1.00 87.19 254 GLY A O 1
ATOM 1995 N N . PHE A 1 255 ? -9.146 -4.546 -6.965 1.00 88.31 255 PHE A N 1
ATOM 1996 C CA . PHE A 1 255 ? -8.391 -3.870 -8.026 1.00 88.31 255 PHE A CA 1
ATOM 1997 C C . PHE A 1 255 ? -6.898 -3.699 -7.689 1.00 88.31 255 PHE A C 1
ATOM 1999 O O . PHE A 1 255 ? -6.028 -4.028 -8.493 1.00 88.31 255 PHE A O 1
ATOM 2006 N N . VAL A 1 256 ? -6.589 -3.223 -6.481 1.00 92.25 256 VAL A N 1
ATOM 2007 C CA . VAL A 1 256 ? -5.205 -3.023 -6.021 1.00 92.25 256 VAL A CA 1
ATOM 2008 C C . VAL A 1 256 ? -4.519 -4.369 -5.806 1.00 92.25 256 VAL A C 1
ATOM 2010 O O . VAL A 1 256 ? -3.412 -4.583 -6.299 1.00 92.25 256 VAL A O 1
ATOM 2013 N N . GLY A 1 257 ? -5.195 -5.286 -5.110 1.00 90.44 257 GLY A N 1
ATOM 2014 C CA . GLY A 1 257 ? -4.665 -6.612 -4.816 1.00 90.44 257 GLY A CA 1
ATOM 2015 C C . GLY A 1 257 ? -4.327 -7.398 -6.080 1.00 90.44 257 GLY A C 1
ATOM 2016 O O . GLY A 1 257 ? -3.222 -7.925 -6.206 1.00 90.44 257 GLY A O 1
ATOM 2017 N N . THR A 1 258 ? -5.223 -7.393 -7.073 1.00 91.12 258 THR A N 1
ATOM 2018 C CA . THR A 1 258 ? -4.964 -8.054 -8.360 1.00 91.12 258 THR A CA 1
ATOM 2019 C C . THR A 1 258 ? -3.774 -7.442 -9.085 1.00 91.12 258 THR A C 1
ATOM 2021 O O . THR A 1 258 ? -2.944 -8.200 -9.575 1.00 91.12 258 THR A O 1
ATOM 2024 N N . ASN A 1 259 ? -3.620 -6.113 -9.113 1.00 94.12 259 ASN A N 1
ATOM 2025 C CA . ASN A 1 259 ? -2.477 -5.458 -9.762 1.00 94.12 259 ASN A CA 1
ATOM 2026 C C . ASN A 1 259 ? -1.119 -5.822 -9.143 1.00 94.12 259 ASN A C 1
ATOM 2028 O O . ASN A 1 259 ? -0.130 -5.852 -9.871 1.00 94.12 259 ASN A O 1
ATOM 2032 N N . MET A 1 260 ? -1.069 -6.154 -7.849 1.00 94.88 260 MET A N 1
ATOM 2033 C CA . MET A 1 260 ? 0.145 -6.651 -7.185 1.00 94.88 260 MET A CA 1
ATOM 2034 C C . MET A 1 260 ? 0.393 -8.152 -7.402 1.00 94.88 260 MET A C 1
ATOM 2036 O O . MET A 1 260 ? 1.488 -8.627 -7.115 1.00 94.88 260 MET A O 1
ATOM 2040 N N . MET A 1 261 ? -0.603 -8.908 -7.880 1.00 94.06 261 MET A N 1
ATOM 2041 C CA . MET A 1 261 ? -0.536 -10.372 -7.976 1.00 94.06 261 MET A CA 1
ATOM 2042 C C . MET A 1 261 ? -0.561 -10.929 -9.410 1.00 94.06 261 MET A C 1
ATOM 2044 O O . MET A 1 261 ? -0.399 -12.135 -9.588 1.00 94.06 261 MET A O 1
ATOM 2048 N N . ARG A 1 262 ? -0.759 -10.096 -10.445 1.00 90.94 262 ARG A N 1
ATOM 2049 C CA . ARG A 1 262 ? -0.978 -10.571 -11.828 1.00 90.94 262 ARG A CA 1
ATOM 2050 C C . ARG A 1 262 ? 0.141 -11.479 -12.339 1.00 90.94 262 ARG A C 1
ATOM 2052 O O . ARG A 1 262 ? 1.311 -11.099 -12.368 1.00 90.94 262 ARG A O 1
ATOM 2059 N N . ALA A 1 263 ? -0.246 -12.636 -12.866 1.00 88.38 263 ALA A N 1
ATOM 2060 C CA . ALA A 1 263 ? 0.637 -13.465 -13.670 1.00 88.38 263 ALA A CA 1
ATOM 2061 C C . ALA A 1 263 ? 0.822 -12.867 -15.074 1.00 88.38 263 ALA A C 1
ATOM 2063 O O . ALA A 1 263 ? -0.016 -12.115 -15.579 1.00 88.38 263 ALA A O 1
ATOM 2064 N N . LYS A 1 264 ? 1.900 -13.258 -15.762 1.00 84.62 264 LYS A N 1
ATOM 2065 C CA . LYS A 1 264 ? 2.197 -12.795 -17.128 1.00 84.62 264 LYS A CA 1
ATOM 2066 C C . LYS A 1 264 ? 1.050 -13.074 -18.107 1.00 84.62 264 LYS A C 1
ATOM 2068 O O . LYS A 1 264 ? 0.684 -12.194 -18.889 1.00 84.62 264 LYS A O 1
ATOM 2073 N N . ALA A 1 265 ? 0.444 -14.259 -18.011 1.00 84.25 265 ALA A N 1
ATOM 2074 C CA . ALA A 1 265 ? -0.710 -14.663 -18.816 1.00 84.25 265 ALA A CA 1
ATOM 2075 C C . ALA A 1 265 ? -1.955 -13.784 -18.582 1.00 84.25 265 ALA A C 1
ATOM 2077 O O . ALA A 1 265 ? -2.872 -13.788 -19.401 1.00 84.25 265 ALA A O 1
ATOM 2078 N N . ASP A 1 266 ? -1.984 -13.008 -17.493 1.00 82.62 266 ASP A N 1
ATOM 2079 C CA . ASP A 1 266 ? -3.049 -12.067 -17.143 1.00 82.62 266 ASP A CA 1
ATOM 2080 C C . ASP A 1 266 ? -2.768 -10.617 -17.503 1.00 82.62 266 ASP A C 1
ATOM 2082 O O . ASP A 1 266 ? -3.632 -9.756 -17.321 1.00 82.62 266 ASP A O 1
ATOM 2086 N N . MET A 1 267 ? -1.592 -10.352 -18.064 1.00 81.88 267 MET A N 1
ATOM 2087 C CA . MET A 1 267 ? -1.190 -9.017 -18.482 1.00 81.88 267 MET A CA 1
ATOM 2088 C C . MET A 1 267 ? -1.362 -8.811 -19.977 1.00 81.88 267 MET A C 1
ATOM 2090 O O . MET A 1 267 ? -1.937 -7.815 -20.416 1.00 81.88 267 MET A O 1
ATOM 2094 N N . VAL A 1 268 ? -0.885 -9.758 -20.773 1.00 79.56 268 VAL A N 1
ATOM 2095 C CA . VAL A 1 268 ? -0.889 -9.647 -22.229 1.00 79.56 268 VAL A CA 1
ATOM 2096 C C . VAL A 1 268 ? -1.848 -10.654 -22.834 1.00 79.56 268 VAL A C 1
ATOM 2098 O O . VAL A 1 268 ? -1.991 -11.775 -22.350 1.00 79.56 268 VAL A O 1
ATOM 2101 N N . THR A 1 269 ? -2.520 -10.246 -23.906 1.00 63.88 269 THR A N 1
ATOM 2102 C CA . THR A 1 269 ? -3.280 -11.190 -24.721 1.00 63.88 269 THR A CA 1
ATOM 2103 C C . THR A 1 269 ? -2.274 -11.933 -25.589 1.00 63.88 269 THR A C 1
ATOM 2105 O O . THR A 1 269 ? -1.935 -11.483 -26.682 1.00 63.88 269 THR A O 1
ATOM 2108 N N . GLU A 1 270 ? -1.738 -13.046 -25.093 1.00 54.28 270 GLU A N 1
ATOM 2109 C CA . GLU A 1 270 ? -1.037 -13.977 -25.972 1.00 54.28 270 GLU A CA 1
ATOM 2110 C C . GLU A 1 270 ? -2.076 -14.598 -26.916 1.00 54.28 270 GLU A C 1
ATOM 2112 O O . GLU A 1 270 ? -3.169 -14.987 -26.498 1.00 54.28 270 GLU A O 1
ATOM 2117 N N . ALA A 1 271 ? -1.772 -14.669 -28.213 1.00 41.12 271 ALA A N 1
ATOM 2118 C CA . ALA A 1 271 ? -2.587 -15.408 -29.171 1.00 41.12 271 ALA A CA 1
ATOM 2119 C C . ALA A 1 271 ? -2.428 -16.919 -28.902 1.00 41.12 271 ALA A C 1
ATOM 2121 O O . ALA A 1 271 ? -1.708 -17.619 -29.606 1.00 41.12 271 ALA A O 1
ATOM 2122 N N . GLY A 1 272 ? -3.053 -17.418 -27.837 1.00 40.88 272 GLY A N 1
ATOM 2123 C CA . GLY A 1 272 ? -2.952 -18.803 -27.388 1.00 40.88 272 GLY A CA 1
ATOM 2124 C C . GLY A 1 272 ? -3.953 -19.095 -26.272 1.00 40.88 272 GLY A C 1
ATOM 2125 O O . GLY A 1 272 ? -4.138 -18.286 -25.369 1.00 40.88 272 GLY A O 1
ATOM 2126 N N . ARG A 1 273 ? -4.647 -20.238 -26.364 1.00 36.84 273 ARG A N 1
ATOM 2127 C CA . ARG A 1 273 ? -5.689 -20.670 -25.413 1.00 36.84 273 ARG A CA 1
ATOM 2128 C C . ARG A 1 273 ? -5.123 -20.745 -23.989 1.00 36.84 273 ARG A C 1
ATOM 2130 O O . ARG A 1 273 ? -4.336 -21.641 -23.708 1.00 36.84 273 ARG A O 1
ATOM 2137 N N . ALA A 1 274 ? -5.579 -19.866 -23.102 1.00 42.72 274 ALA A N 1
ATOM 2138 C CA . ALA A 1 274 ? -5.273 -19.912 -21.674 1.00 42.72 274 ALA A CA 1
ATOM 2139 C C . ALA A 1 274 ? -6.556 -20.015 -20.831 1.00 42.72 274 ALA A C 1
ATOM 2141 O O . ALA A 1 274 ? -7.629 -19.572 -21.248 1.00 42.72 274 ALA A O 1
ATOM 2142 N N . ILE A 1 275 ? -6.420 -20.656 -19.667 1.00 40.09 275 ILE A N 1
ATOM 2143 C CA . ILE A 1 275 ? -7.481 -20.968 -18.698 1.00 40.09 275 ILE A CA 1
ATOM 2144 C C . ILE A 1 275 ? -8.007 -19.664 -18.063 1.00 40.09 275 ILE A C 1
ATOM 2146 O O . ILE A 1 275 ? -7.206 -18.780 -17.760 1.00 40.09 275 ILE A O 1
ATOM 2150 N N . PRO A 1 276 ? -9.332 -19.508 -17.884 1.00 42.44 276 PRO A N 1
ATOM 2151 C CA . PRO A 1 276 ? -9.927 -18.269 -17.393 1.00 42.44 276 PRO A CA 1
ATOM 2152 C C . PRO A 1 276 ? -9.657 -18.012 -15.902 1.00 42.44 276 PRO A C 1
ATOM 2154 O O . PRO A 1 276 ? -9.677 -18.924 -15.079 1.00 42.44 276 PRO A O 1
ATOM 2157 N N . MET A 1 277 ? -9.462 -16.731 -15.583 1.00 51.72 277 MET A N 1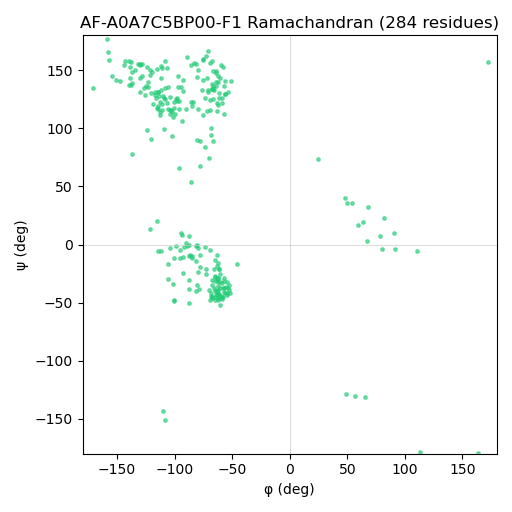
ATOM 2158 C CA . MET A 1 277 ? -9.365 -16.179 -14.229 1.00 51.72 277 MET A CA 1
ATOM 2159 C C . MET A 1 277 ? -10.695 -16.357 -13.468 1.00 51.72 277 MET A C 1
ATOM 2161 O O . MET A 1 277 ? -11.759 -16.273 -14.094 1.00 51.72 277 MET A O 1
ATOM 2165 N N . PRO A 1 278 ? -10.673 -16.552 -12.135 1.00 52.75 278 PRO A N 1
ATOM 2166 C CA . PRO A 1 278 ? -11.873 -16.433 -11.316 1.00 52.75 278 PRO A CA 1
ATOM 2167 C C . PRO A 1 278 ? -12.522 -15.050 -11.502 1.00 52.75 278 PRO A C 1
ATOM 2169 O O . PRO A 1 278 ? -11.809 -14.052 -11.620 1.00 52.75 278 PRO A O 1
ATOM 2172 N N . PRO A 1 279 ? -13.859 -14.969 -11.557 1.00 48.94 279 PRO A N 1
ATOM 2173 C CA . PRO A 1 279 ? -14.562 -13.720 -11.813 1.00 48.94 279 PRO A CA 1
ATOM 2174 C C . PRO A 1 279 ? -14.335 -12.693 -10.700 1.00 48.94 279 PRO A C 1
ATOM 2176 O O . PRO A 1 279 ? -14.379 -13.021 -9.514 1.00 48.94 279 PRO A O 1
ATOM 2179 N N . ASP A 1 280 ? -14.163 -11.432 -11.098 1.00 55.16 280 ASP A N 1
ATOM 2180 C CA . ASP A 1 280 ? -14.287 -10.291 -10.195 1.00 55.16 280 ASP A CA 1
ATOM 2181 C C . ASP A 1 280 ? -15.761 -10.152 -9.788 1.00 55.16 280 ASP A C 1
ATOM 2183 O O . ASP A 1 280 ? -16.594 -9.652 -10.544 1.00 55.16 280 ASP A O 1
ATOM 2187 N N . LEU A 1 281 ? -16.093 -10.634 -8.591 1.00 51.31 281 LEU A N 1
ATOM 2188 C CA . LEU A 1 281 ? -17.447 -10.586 -8.035 1.00 51.31 281 LEU A CA 1
ATOM 2189 C C . LEU A 1 281 ? -17.859 -9.174 -7.580 1.00 51.31 281 LEU A C 1
ATOM 2191 O O . LEU A 1 281 ? -18.988 -8.986 -7.132 1.00 51.31 281 LEU A O 1
ATOM 2195 N N . THR A 1 282 ? -16.967 -8.186 -7.697 1.00 60.97 282 THR A N 1
ATOM 2196 C CA . THR A 1 282 ? -17.185 -6.808 -7.233 1.00 60.97 282 THR A CA 1
ATOM 2197 C C . THR A 1 282 ? -17.291 -5.781 -8.361 1.00 60.97 282 THR A C 1
ATOM 2199 O O . THR A 1 282 ? -17.643 -4.627 -8.114 1.00 60.97 282 THR A O 1
ATOM 2202 N N . GLY A 1 283 ? -17.068 -6.191 -9.611 1.00 43.47 283 GLY A N 1
ATOM 2203 C CA . GLY A 1 283 ? -17.127 -5.318 -10.778 1.00 43.47 283 GLY A CA 1
ATOM 2204 C C . GLY A 1 283 ? -18.551 -4.929 -11.182 1.00 43.47 283 GLY A C 1
ATOM 2205 O O . GLY A 1 283 ? -19.114 -5.505 -12.111 1.00 43.47 283 GLY A O 1
ATOM 2206 N N . MET A 1 284 ? -19.122 -3.897 -10.555 1.00 37.62 284 MET A N 1
ATOM 2207 C CA . MET A 1 284 ? -20.139 -3.085 -11.228 1.00 37.62 284 MET A CA 1
ATOM 2208 C C . MET A 1 284 ? -19.454 -2.300 -12.348 1.00 37.62 284 MET A C 1
ATOM 2210 O O . MET A 1 284 ? -18.891 -1.230 -12.130 1.00 37.62 284 MET A O 1
ATOM 2214 N N . SER A 1 285 ? -19.487 -2.868 -13.551 1.00 36.28 285 SER A N 1
ATOM 2215 C CA . SER A 1 285 ? -19.159 -2.174 -14.789 1.00 36.28 285 SER A CA 1
ATOM 2216 C C . SER A 1 285 ? -20.138 -1.016 -15.007 1.00 36.28 285 SER A C 1
ATOM 2218 O O . SER A 1 285 ? -21.343 -1.251 -15.143 1.00 36.28 285 SER A O 1
ATOM 2220 N N . GLN A 1 286 ? -19.619 0.208 -15.075 1.00 32.91 286 GLN A N 1
ATOM 2221 C CA . GLN A 1 286 ? -20.180 1.253 -15.933 1.00 32.91 286 GLN A CA 1
ATOM 2222 C C . GLN A 1 286 ? -19.295 1.390 -17.166 1.00 32.91 286 GLN A C 1
ATOM 2224 O O . GLN A 1 286 ? -18.057 1.307 -17.002 1.00 32.91 286 GLN A O 1
#